Protein AF-0000000080838083 (afdb_homodimer)

Solvent-accessible surface area (backbone atoms only — not comparable to full-atom values): 20080 Å² total; per-residue (Å²): 125,84,76,76,69,71,54,49,54,66,57,51,51,54,56,44,40,52,45,29,30,74,63,24,71,84,54,68,40,59,68,53,48,13,59,75,66,72,45,66,48,65,46,52,37,72,52,54,67,39,70,68,51,47,52,52,51,46,50,49,51,52,49,53,55,50,47,54,34,40,66,42,83,76,79,78,46,66,71,56,19,31,52,46,16,52,34,49,39,13,59,77,39,32,51,45,38,44,56,47,72,62,48,74,29,67,100,45,60,67,40,50,56,53,50,49,52,52,50,57,59,54,59,68,42,66,57,58,72,50,30,55,67,69,60,44,49,52,51,52,50,54,38,45,28,33,46,49,15,46,17,49,35,37,46,29,36,69,45,75,82,70,46,71,66,54,50,48,53,57,42,46,69,45,49,43,44,51,51,51,50,47,43,71,71,43,37,108,123,85,74,76,70,71,55,50,55,67,56,51,50,54,55,45,40,52,44,29,30,74,62,22,72,85,54,70,41,60,66,52,48,14,60,75,66,71,45,66,49,65,47,52,38,72,50,54,67,40,71,68,50,46,50,52,51,45,50,50,53,52,49,53,55,50,47,53,35,39,67,42,83,75,80,78,46,65,71,56,18,32,50,44,16,53,33,49,41,14,59,77,38,32,50,46,39,44,55,48,73,62,48,75,29,64,100,46,62,66,43,50,56,53,50,48,52,51,50,57,59,54,62,68,44,65,57,59,71,48,29,56,68,70,61,43,49,52,49,50,50,54,37,46,28,33,46,50,14,47,15,50,35,37,45,29,36,69,46,73,82,71,47,71,65,55,51,49,54,58,42,47,71,45,49,43,44,52,52,51,50,47,43,72,70,42,37,110

Nearest PDB structures (foldseek):
  2g3b-assembly1_A  TM=6.368E-01  e=1.674E-03  Rhodococcus jostii RHA1
  1zk8-assembly1_B  TM=6.934E-01  e=5.740E-03  Bacillus cereus ATCC 14579
  2eh3-assembly1_A-2  TM=5.924E-01  e=3.806E-03  Aquifex aeolicus VF5
  7eqe-assembly2_D  TM=5.489E-01  e=1.716E-02  Streptomyces griseoluteus
  7eqe-assembly2_C  TM=5.505E-01  e=1.968E-02  Streptomyces griseoluteus

Secondary structure (DSSP, 8-state):
--------HHHHHHHHHHHHHHH-GGG--HHHHHHHHTS-HHHHHHHHS-HHHHHHHHHHHHHHHHHHHHH--SSS-HHHHHHHHHHHHHHHSHHHHHHHHSS--SS-HHHHHHHHHHHHHHTTSHHHHTS-HHHHHHHHHHHHHHHHHHHHHHHTTSSSS--HHHHHHHHIIIIIHHHHHHHHHH--/--------HHHHHHHHHHHHHHH-GGG--HHHHHHHHTS-HHHHHHHHS-HHHHHHHHHHHHHHHHHHHHH--SSS-HHHHHHHHHHHHHHHSHHHHHHHHSS--SS-HHHHHHHHHHHHHHTTSHHHHTS-HHHHHHHHHHHHHHHHHHHHHHHTTSSSS--HHHHHHHHIIIIIHHHHHHHHHH--

Radius of gyration: 24.11 Å; Cα contacts (8 Å, |Δi|>4): 431; chains: 2; bounding box: 81×68×45 Å

Structure (mmCIF, N/CA/C/O backbone):
data_AF-0000000080838083-model_v1
#
loop_
_entity.id
_entity.type
_entity.pdbx_description
1 polymer 'TetR/AcrR family transcriptional regulator'
#
loop_
_atom_site.group_PDB
_atom_site.id
_atom_site.type_symbol
_atom_site.label_atom_id
_atom_site.label_alt_id
_atom_site.label_comp_id
_atom_site.label_asym_id
_atom_site.label_entity_id
_atom_site.label_seq_id
_atom_site.pdbx_PDB_ins_code
_atom_site.Cartn_x
_atom_site.Cartn_y
_atom_site.Cartn_z
_atom_site.occupancy
_atom_site.B_iso_or_equiv
_atom_site.auth_seq_id
_atom_site.auth_comp_id
_atom_site.auth_asym_id
_atom_site.auth_atom_id
_atom_site.pdbx_PDB_model_num
ATOM 1 N N . MET A 1 1 ? -51.719 -16.344 -3.117 1 41.41 1 MET A N 1
ATOM 2 C CA . MET A 1 1 ? -50.5 -16.016 -2.359 1 41.41 1 MET A CA 1
ATOM 3 C C . MET A 1 1 ? -49.375 -15.594 -3.291 1 41.41 1 MET A C 1
ATOM 5 O O . MET A 1 1 ? -49.219 -16.141 -4.387 1 41.41 1 MET A O 1
ATOM 9 N N . PRO A 1 2 ? -48.844 -14.383 -3.332 1 46.59 2 PRO A N 1
ATOM 10 C CA . PRO A 1 2 ? -47.844 -13.984 -4.316 1 46.59 2 PRO A CA 1
ATOM 11 C C . PRO A 1 2 ? -46.719 -15.008 -4.457 1 46.59 2 PRO A C 1
ATOM 13 O O . PRO A 1 2 ? -46.375 -15.703 -3.492 1 46.59 2 PRO A O 1
ATOM 16 N N . LYS A 1 3 ? -46.562 -15.648 -5.438 1 49.62 3 LYS A N 1
ATOM 17 C CA . LYS A 1 3 ? -45.594 -16.688 -5.801 1 49.62 3 LYS A CA 1
ATOM 18 C C . LYS A 1 3 ? -44.188 -16.328 -5.301 1 49.62 3 LYS A C 1
ATOM 20 O O . LYS A 1 3 ? -43.688 -15.258 -5.594 1 49.62 3 LYS A O 1
ATOM 25 N N . LYS A 1 4 ? -43.75 -16.781 -4.07 1 53.75 4 LYS A N 1
ATOM 26 C CA . LYS A 1 4 ? -42.469 -16.578 -3.385 1 53.75 4 LYS A CA 1
ATOM 27 C C . LYS A 1 4 ? -41.312 -16.641 -4.363 1 53.75 4 LYS A C 1
ATOM 29 O O . LYS A 1 4 ? -41.125 -17.641 -5.059 1 53.75 4 LYS A O 1
ATOM 34 N N . VAL A 1 5 ? -41 -15.57 -5.023 1 59.72 5 VAL A N 1
ATOM 35 C CA . VAL A 1 5 ? -39.875 -15.516 -5.949 1 59.72 5 VAL A CA 1
ATOM 36 C C . VAL A 1 5 ? -38.656 -16.203 -5.328 1 59.72 5 VAL A C 1
ATOM 38 O O . VAL A 1 5 ? -38.219 -15.828 -4.242 1 59.72 5 VAL A O 1
ATOM 41 N N . LEU A 1 6 ? -38.5 -17.547 -5.578 1 70.19 6 LEU A N 1
ATOM 42 C CA . LEU A 1 6 ? -37.312 -18.281 -5.133 1 70.19 6 LEU A CA 1
ATOM 43 C C . LEU A 1 6 ? -36.094 -17.844 -5.914 1 70.19 6 LEU A C 1
ATOM 45 O O . LEU A 1 6 ? -36.031 -17.984 -7.141 1 70.19 6 LEU A O 1
ATOM 49 N N . PHE A 1 7 ? -35.344 -16.891 -5.336 1 84 7 PHE A N 1
ATOM 50 C CA . PHE A 1 7 ? -34.094 -16.516 -5.973 1 84 7 PHE A CA 1
ATOM 51 C C . PHE A 1 7 ? -33.156 -17.719 -6.086 1 84 7 PHE A C 1
ATOM 53 O O . PHE A 1 7 ? -33.031 -18.5 -5.141 1 84 7 PHE A O 1
ATOM 60 N N . SER A 1 8 ? -32.688 -17.906 -7.262 1 90.06 8 SER A N 1
ATOM 61 C CA . SER A 1 8 ? -31.688 -18.953 -7.387 1 90.06 8 SER A CA 1
ATOM 62 C C . SER A 1 8 ? -30.453 -18.641 -6.555 1 90.06 8 SER A C 1
ATOM 64 O O . SER A 1 8 ? -30.125 -17.469 -6.332 1 90.06 8 SER A O 1
ATOM 66 N N . LYS A 1 9 ? -29.891 -19.672 -6.051 1 92.75 9 LYS A N 1
ATOM 67 C CA . LYS A 1 9 ? -28.656 -19.531 -5.297 1 92.75 9 LYS A CA 1
ATOM 68 C C . LYS A 1 9 ? -27.609 -18.75 -6.09 1 92.75 9 LYS A C 1
ATOM 70 O O . LYS A 1 9 ? -26.922 -17.891 -5.535 1 92.75 9 LYS A O 1
ATOM 75 N N . GLU A 1 10 ? -27.562 -18.984 -7.359 1 94.56 10 GLU A N 1
ATOM 76 C CA . GLU A 1 10 ? -26.594 -18.344 -8.234 1 94.56 10 GLU A CA 1
ATOM 77 C C . GLU A 1 10 ? -26.828 -16.828 -8.305 1 94.56 10 GLU A C 1
ATOM 79 O O . GLU A 1 10 ? -25.875 -16.047 -8.266 1 94.56 10 GLU A O 1
ATOM 84 N N . LEU A 1 11 ? -28.016 -16.453 -8.383 1 94.12 11 LEU A N 1
ATOM 85 C CA . LEU A 1 11 ? -28.344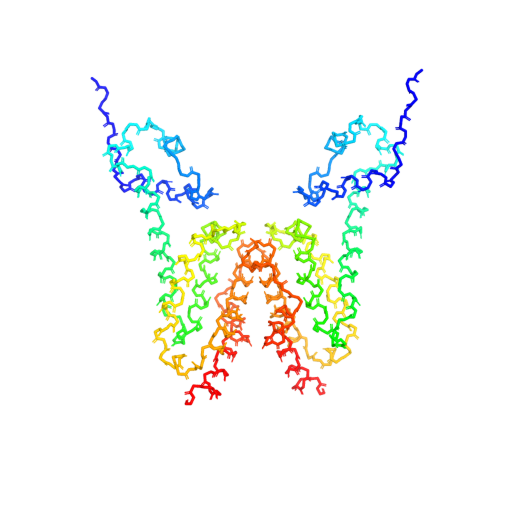 -15.047 -8.461 1 94.12 11 LEU A CA 1
ATOM 86 C C . LEU A 1 11 ? -27.984 -14.328 -7.16 1 94.12 11 LEU A C 1
ATOM 88 O O . LEU A 1 11 ? -27.438 -13.227 -7.188 1 94.12 11 LEU A O 1
ATOM 92 N N . ILE A 1 12 ? -28.297 -14.953 -6.066 1 95.12 12 ILE A N 1
ATOM 93 C CA . ILE A 1 12 ? -28 -14.375 -4.758 1 95.12 12 ILE A CA 1
ATOM 94 C C . ILE A 1 12 ? -26.5 -14.18 -4.617 1 95.12 12 ILE A C 1
ATOM 96 O O . ILE A 1 12 ? -26.031 -13.117 -4.207 1 95.12 12 ILE A O 1
ATOM 100 N N . ILE A 1 13 ? -25.75 -15.195 -5.004 1 96.62 13 ILE A N 1
ATOM 101 C CA . ILE A 1 13 ? -24.297 -15.156 -4.887 1 96.62 13 ILE A CA 1
ATOM 102 C C . ILE A 1 13 ? -23.734 -14.047 -5.777 1 96.62 13 ILE A C 1
ATOM 104 O O . ILE A 1 13 ? -22.859 -13.289 -5.359 1 96.62 13 ILE A O 1
ATOM 108 N N . GLU A 1 14 ? -24.266 -13.93 -6.949 1 96.69 14 GLU A N 1
ATOM 109 C CA . GLU A 1 14 ? -23.797 -12.914 -7.891 1 96.69 14 GLU A CA 1
ATOM 110 C C . GLU A 1 14 ? -24.031 -11.508 -7.352 1 96.69 14 GLU A C 1
ATOM 112 O O . GLU A 1 14 ? -23.125 -10.672 -7.363 1 96.69 14 GLU A O 1
ATOM 117 N N . LYS A 1 15 ? -25.141 -11.258 -6.875 1 96.19 15 LYS A N 1
ATOM 118 C CA . LYS A 1 15 ? -25.484 -9.93 -6.371 1 96.19 15 LYS A CA 1
ATOM 119 C C . LYS A 1 15 ? -24.75 -9.633 -5.07 1 96.19 15 LYS A C 1
ATOM 121 O O . LYS A 1 15 ? -24.25 -8.516 -4.871 1 96.19 15 LYS A O 1
ATOM 126 N N . ALA A 1 16 ? -24.703 -10.648 -4.234 1 97 16 ALA A N 1
ATOM 127 C CA . ALA A 1 16 ? -23.984 -10.469 -2.975 1 97 16 ALA A CA 1
ATOM 128 C C . ALA A 1 16 ? -22.5 -10.242 -3.219 1 97 16 ALA A C 1
ATOM 130 O O . ALA A 1 16 ? -21.828 -9.539 -2.455 1 97 16 ALA A O 1
ATOM 131 N N . PHE A 1 17 ? -21.984 -10.852 -4.25 1 97.94 17 PHE A N 1
ATOM 132 C CA . PHE A 1 17 ? -20.562 -10.695 -4.57 1 97.94 17 PHE A CA 1
ATOM 133 C C . PHE A 1 17 ? -20.266 -9.258 -4.969 1 97.94 17 PHE A C 1
ATOM 135 O O . PHE A 1 17 ? -19.203 -8.719 -4.617 1 97.94 17 PHE A O 1
ATOM 142 N N . GLU A 1 18 ? -21.203 -8.648 -5.641 1 97.19 18 GLU A N 1
ATOM 143 C CA . GLU A 1 18 ? -21.047 -7.234 -5.977 1 97.19 18 GLU A CA 1
ATOM 144 C C . GLU A 1 18 ? -21 -6.371 -4.723 1 97.19 18 GLU A C 1
ATOM 146 O O . GLU A 1 18 ? -20.188 -5.441 -4.633 1 97.19 18 GLU A O 1
ATOM 151 N N . LEU A 1 19 ? -21.828 -6.73 -3.846 1 96.75 19 LEU A N 1
ATOM 152 C CA . LEU A 1 19 ? -21.844 -6.027 -2.568 1 96.75 19 LEU A CA 1
ATOM 153 C C . LEU A 1 19 ? -20.516 -6.23 -1.823 1 96.75 19 LEU A C 1
ATOM 155 O O . LEU A 1 19 ? -19.969 -5.281 -1.271 1 96.75 19 LEU A O 1
ATOM 159 N N . PHE A 1 20 ? -20.078 -7.473 -1.838 1 96.56 20 PHE A N 1
ATOM 160 C CA . PHE A 1 20 ? -18.797 -7.812 -1.221 1 96.56 20 PHE A CA 1
ATOM 161 C C . PHE A 1 20 ? -17.672 -6.965 -1.806 1 96.56 20 PHE A C 1
ATOM 163 O O . PHE A 1 20 ? -16.906 -6.355 -1.065 1 96.56 20 PHE A O 1
ATOM 170 N N . LYS A 1 21 ? -17.656 -6.836 -3.076 1 96.75 21 LYS A N 1
ATOM 171 C CA . LYS A 1 21 ? -16.625 -6.078 -3.771 1 96.75 21 LYS A CA 1
ATOM 172 C C . LYS A 1 21 ? -16.688 -4.598 -3.404 1 96.75 21 LYS A C 1
ATOM 174 O O . LYS A 1 21 ? -15.648 -3.951 -3.24 1 96.75 21 LYS A O 1
ATOM 179 N N . GLU A 1 22 ? -17.812 -4.113 -3.182 1 94.62 22 GLU A N 1
ATOM 180 C CA . GLU A 1 22 ? -18 -2.676 -3.01 1 94.62 22 GLU A CA 1
ATOM 181 C C . GLU A 1 22 ? -17.891 -2.275 -1.542 1 94.62 22 GLU A C 1
ATOM 183 O O . GLU A 1 22 ? -17.312 -1.23 -1.222 1 94.62 22 GLU A O 1
ATOM 188 N N . GLU A 1 23 ? -18.391 -3.234 -0.668 1 94.19 23 GLU A N 1
ATOM 189 C CA . GLU A 1 23 ? -18.547 -2.781 0.71 1 94.19 23 GLU A CA 1
ATOM 190 C C . GLU A 1 23 ? -17.859 -3.73 1.687 1 94.19 23 GLU A C 1
ATOM 192 O O . GLU A 1 23 ? -17.797 -3.461 2.889 1 94.19 23 GLU A O 1
ATOM 197 N N . GLY A 1 24 ? -17.359 -4.797 1.201 1 93.81 24 GLY A N 1
ATOM 198 C CA . GLY A 1 24 ? -16.609 -5.715 2.059 1 93.81 24 GLY A CA 1
ATOM 199 C C . GLY A 1 24 ? -17.469 -6.852 2.586 1 93.81 24 GLY A C 1
ATOM 200 O O . GLY A 1 24 ? -18.703 -6.781 2.559 1 93.81 24 GLY A O 1
ATOM 201 N N . ILE A 1 25 ? -16.812 -7.824 3.098 1 94.06 25 ILE A N 1
ATOM 202 C CA . ILE A 1 25 ? -17.469 -9.047 3.535 1 94.06 25 ILE A CA 1
ATOM 203 C C . ILE A 1 25 ? -18.344 -8.758 4.758 1 94.06 25 ILE A C 1
ATOM 205 O O . ILE A 1 25 ? -19.359 -9.414 4.969 1 94.06 25 ILE A O 1
ATOM 209 N N . GLU A 1 26 ? -18.016 -7.785 5.523 1 92.25 26 GLU A N 1
ATOM 210 C CA . GLU A 1 26 ? -18.75 -7.441 6.734 1 92.25 26 GLU A CA 1
ATOM 211 C C . GLU A 1 26 ? -20.109 -6.828 6.395 1 92.25 26 GLU A C 1
ATOM 213 O O . GLU A 1 26 ? -21 -6.789 7.242 1 92.25 26 GLU A O 1
ATOM 218 N N . SER A 1 27 ? -20.234 -6.387 5.246 1 94.12 27 SER A N 1
ATOM 219 C CA . SER A 1 27 ? -21.484 -5.758 4.828 1 94.12 27 SER A CA 1
ATOM 220 C C . SER A 1 27 ? -22.531 -6.801 4.449 1 94.12 27 SER A C 1
ATOM 222 O O . SER A 1 27 ? -23.719 -6.477 4.297 1 94.12 27 SER A O 1
ATOM 224 N N . ILE A 1 28 ? -22.094 -8.008 4.332 1 96.31 28 ILE A N 1
ATOM 225 C CA . ILE A 1 28 ? -23 -9.07 3.918 1 96.31 28 ILE A CA 1
ATOM 226 C C . ILE A 1 28 ? -23.922 -9.445 5.078 1 96.31 28 ILE A C 1
ATOM 228 O O . ILE A 1 28 ? -23.484 -10.062 6.051 1 96.31 28 ILE A O 1
ATOM 232 N N . SER A 1 29 ? -25.109 -9 4.996 1 95.44 29 SER A N 1
ATOM 233 C CA . SER A 1 29 ? -26.188 -9.289 5.93 1 95.44 29 SER A CA 1
ATOM 234 C C . SER A 1 29 ? -27.5 -9.547 5.195 1 95.44 29 SER A C 1
ATOM 236 O O . SER A 1 29 ? -27.641 -9.211 4.016 1 95.44 29 SER A O 1
ATOM 238 N N . ALA A 1 30 ? -28.406 -10.195 5.934 1 92.56 30 ALA A N 1
ATOM 239 C CA . ALA A 1 30 ? -29.703 -10.477 5.332 1 92.56 30 ALA A CA 1
ATOM 240 C C . ALA A 1 30 ? -30.406 -9.188 4.898 1 92.56 30 ALA A C 1
ATOM 242 O O . ALA A 1 30 ? -31.016 -9.133 3.832 1 92.56 30 ALA A O 1
ATOM 243 N N . ARG A 1 31 ? -30.234 -8.234 5.664 1 94.06 31 ARG A N 1
ATOM 244 C CA . ARG A 1 31 ? -30.844 -6.941 5.371 1 94.06 31 ARG A CA 1
ATOM 245 C C . ARG A 1 31 ? -30.25 -6.332 4.105 1 94.06 31 ARG A C 1
ATOM 247 O O . ARG A 1 31 ? -30.984 -5.941 3.197 1 94.06 31 ARG A O 1
ATOM 254 N N . ASN A 1 32 ? -28.969 -6.281 3.945 1 96.31 32 ASN A N 1
ATOM 255 C CA . ASN A 1 32 ? -28.297 -5.656 2.811 1 96.31 32 ASN A CA 1
ATOM 256 C C . ASN A 1 32 ? -28.516 -6.449 1.525 1 96.31 32 ASN A C 1
ATOM 258 O O . ASN A 1 32 ? -28.734 -5.867 0.46 1 96.31 32 ASN A O 1
ATOM 262 N N . VAL A 1 33 ? -28.453 -7.734 1.625 1 94.75 33 VAL A N 1
ATOM 263 C CA . VAL A 1 33 ? -28.672 -8.594 0.468 1 94.75 33 VAL A CA 1
ATOM 264 C C . VAL A 1 33 ? -30.141 -8.5 0.017 1 94.75 33 VAL A C 1
ATOM 266 O O . VAL A 1 33 ? -30.422 -8.445 -1.182 1 94.75 33 VAL A O 1
ATOM 269 N N . GLY A 1 34 ? -31 -8.484 0.951 1 93.75 34 GLY A N 1
ATOM 270 C CA . GLY A 1 34 ? -32.406 -8.266 0.631 1 93.75 34 GLY A CA 1
ATOM 271 C C . GLY A 1 34 ? -32.656 -6.973 -0.12 1 93.75 34 GLY A C 1
ATOM 272 O O . GLY A 1 34 ? -33.406 -6.949 -1.104 1 93.75 34 GLY A O 1
ATOM 273 N N . LYS A 1 35 ? -31.969 -5.953 0.344 1 94.25 35 LYS A N 1
ATOM 274 C CA . LYS A 1 35 ? -32.094 -4.637 -0.276 1 94.25 35 LYS A CA 1
ATOM 275 C C . LYS A 1 35 ? -31.641 -4.664 -1.73 1 94.25 35 LYS A C 1
ATOM 277 O O . LYS A 1 35 ? -32.312 -4.133 -2.613 1 94.25 35 LYS A O 1
ATOM 282 N N . ILE A 1 36 ? -30.609 -5.34 -1.97 1 92.12 36 ILE A N 1
ATOM 283 C CA . ILE A 1 36 ? -30.031 -5.359 -3.314 1 92.12 36 ILE A CA 1
ATOM 284 C C . ILE A 1 36 ? -30.922 -6.195 -4.234 1 92.12 36 ILE A C 1
ATOM 286 O O . ILE A 1 36 ? -31.047 -5.895 -5.426 1 92.12 36 ILE A O 1
ATOM 290 N N . LEU A 1 37 ? -31.547 -7.195 -3.672 1 92.56 37 LEU A N 1
ATOM 291 C CA . LEU A 1 37 ? -32.406 -8.086 -4.453 1 92.56 37 LEU A CA 1
ATOM 292 C C . LEU A 1 37 ? -33.844 -7.605 -4.441 1 92.56 37 LEU A C 1
ATOM 294 O O . LEU A 1 37 ? -34.719 -8.188 -5.105 1 92.56 37 LEU A O 1
ATOM 298 N N . ASP A 1 38 ? -34.031 -6.555 -3.76 1 91.94 38 ASP A N 1
ATOM 299 C CA . ASP A 1 38 ? -35.406 -6.051 -3.574 1 91.94 38 ASP A CA 1
ATOM 300 C C . ASP A 1 38 ? -36.344 -7.156 -3.086 1 91.94 38 ASP A C 1
ATOM 302 O O . ASP A 1 38 ? -37.375 -7.398 -3.686 1 91.94 38 ASP A O 1
ATOM 306 N N . ALA A 1 39 ? -35.938 -7.793 -2.076 1 90.56 39 ALA A N 1
ATOM 307 C CA . ALA A 1 39 ? -36.688 -8.906 -1.5 1 90.56 39 ALA A CA 1
ATOM 308 C C . ALA A 1 39 ? -36.562 -8.93 0.02 1 90.56 39 ALA A C 1
ATOM 310 O O . ALA A 1 39 ? -35.625 -8.328 0.579 1 90.56 39 ALA A O 1
ATOM 311 N N . SER A 1 40 ? -37.562 -9.586 0.621 1 88.81 40 SER A N 1
ATOM 312 C CA . SER A 1 40 ? -37.438 -9.859 2.049 1 88.81 40 SER A CA 1
ATOM 313 C C . SER A 1 40 ? -36.344 -10.898 2.318 1 88.81 40 SER A C 1
ATOM 315 O O . SER A 1 40 ? -35.938 -11.609 1.406 1 88.81 40 SER A O 1
ATOM 317 N N . PRO A 1 41 ? -35.906 -11.023 3.619 1 87.69 41 PRO A N 1
ATOM 318 C CA . PRO A 1 41 ? -34.844 -11.984 3.969 1 87.69 41 PRO A CA 1
ATOM 319 C C . PRO A 1 41 ? -35.312 -13.43 3.814 1 87.69 41 PRO A C 1
ATOM 321 O O . PRO A 1 41 ? -34.5 -14.312 3.533 1 87.69 41 PRO A O 1
ATOM 324 N N . ALA A 1 42 ? -36.5 -13.688 3.926 1 87.19 42 ALA A N 1
ATOM 325 C CA . ALA A 1 42 ? -37.031 -15.055 4 1 87.19 42 ALA A CA 1
ATOM 326 C C . ALA A 1 42 ? -36.656 -15.852 2.756 1 87.19 42 ALA A C 1
ATOM 328 O O . ALA A 1 42 ? -36.094 -16.953 2.855 1 87.19 42 ALA A O 1
ATOM 329 N N . PRO A 1 43 ? -36.906 -15.398 1.59 1 88.62 43 PRO A N 1
ATOM 330 C CA . PRO A 1 43 ? -36.531 -16.156 0.389 1 88.62 43 PRO A CA 1
ATOM 331 C C . PRO A 1 43 ? -35.031 -16.375 0.264 1 88.62 43 PRO A C 1
ATOM 333 O O . PRO A 1 43 ? -34.594 -17.375 -0.324 1 88.62 43 PRO A O 1
ATOM 336 N N . ILE A 1 44 ? -34.188 -15.539 0.772 1 89.56 44 ILE A N 1
ATOM 337 C CA . ILE A 1 44 ? -32.75 -15.648 0.738 1 89.56 44 ILE A CA 1
ATOM 338 C C . ILE A 1 44 ? -32.312 -16.828 1.608 1 89.56 44 ILE A C 1
ATOM 340 O O . ILE A 1 44 ? -31.5 -17.656 1.176 1 89.56 44 ILE A O 1
ATOM 344 N N . TYR A 1 45 ? -32.938 -16.922 2.74 1 90.62 45 TYR A N 1
ATOM 345 C CA . TYR A 1 45 ? -32.594 -17.984 3.672 1 90.62 45 TYR A CA 1
ATOM 346 C C . TYR A 1 45 ? -33.031 -19.344 3.131 1 90.62 45 TYR A C 1
ATOM 348 O O . TYR A 1 45 ? -32.375 -20.359 3.371 1 90.62 45 TYR A O 1
ATOM 356 N N . LYS A 1 46 ? -34.031 -19.312 2.457 1 90.19 46 LYS A N 1
ATOM 357 C CA . LYS A 1 46 ? -34.531 -20.562 1.862 1 90.19 46 LYS A CA 1
ATOM 358 C C . LYS A 1 46 ? -33.531 -21.094 0.838 1 90.19 46 LYS A C 1
ATOM 360 O O . LYS A 1 46 ? -33.312 -22.312 0.765 1 90.19 46 LYS A O 1
ATOM 365 N N . SER A 1 47 ? -32.938 -20.25 0.14 1 90.88 47 SER A N 1
ATOM 366 C CA . SER A 1 47 ? -32.031 -20.641 -0.937 1 90.88 47 SER A CA 1
ATOM 367 C C . SER A 1 47 ? -30.609 -20.891 -0.414 1 90.88 47 SER A C 1
ATOM 369 O O . SER A 1 47 ? -29.953 -21.844 -0.829 1 90.88 47 SER A O 1
ATOM 371 N N . ILE A 1 48 ? -30.078 -20.062 0.553 1 91.75 48 ILE A N 1
ATOM 372 C CA . ILE A 1 48 ? -28.672 -20.078 0.917 1 91.75 48 ILE A CA 1
ATOM 373 C C . ILE A 1 48 ? -28.5 -20.734 2.283 1 91.75 48 ILE A C 1
ATOM 375 O O . ILE A 1 48 ? -27.391 -21.141 2.637 1 91.75 48 ILE A O 1
ATOM 379 N N . GLY A 1 49 ? -29.547 -20.844 3.115 1 90.62 49 GLY A N 1
ATOM 380 C CA . GLY A 1 49 ? -29.484 -21.469 4.426 1 90.62 49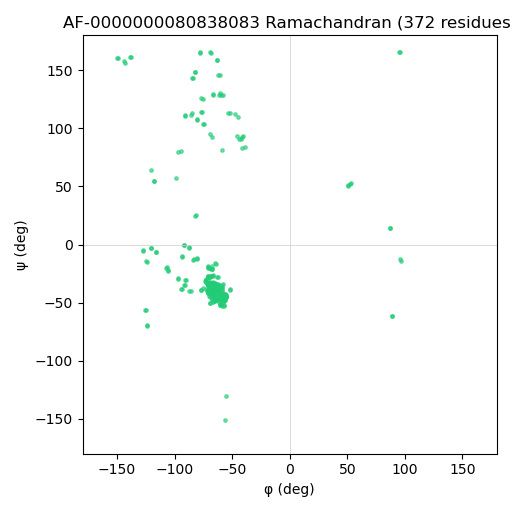 GLY A CA 1
ATOM 381 C C . GLY A 1 49 ? -29.109 -20.5 5.531 1 90.62 49 GLY A C 1
ATOM 382 O O . GLY A 1 49 ? -29.844 -20.344 6.508 1 90.62 49 GLY A O 1
ATOM 383 N N . SER A 1 50 ? -27.875 -19.906 5.418 1 93.75 50 SER A N 1
ATOM 384 C CA . SER A 1 50 ? -27.422 -18.953 6.426 1 93.75 50 SER A CA 1
ATOM 385 C C . SER A 1 50 ? -26.484 -17.922 5.824 1 93.75 50 SER A C 1
ATOM 387 O O . SER A 1 50 ? -25.875 -18.156 4.777 1 93.75 50 SER A O 1
ATOM 389 N N . MET A 1 51 ? -26.375 -16.844 6.547 1 94.38 51 MET A N 1
ATOM 390 C CA . MET A 1 51 ? -25.469 -15.797 6.09 1 94.38 51 MET A CA 1
ATOM 391 C C . MET A 1 51 ? -24.016 -16.234 6.234 1 94.38 51 MET A C 1
ATOM 393 O O . MET A 1 51 ? -23.141 -15.812 5.469 1 94.38 51 MET A O 1
ATOM 397 N N . LYS A 1 52 ? -23.828 -17.109 7.188 1 95.5 52 LYS A N 1
ATOM 398 C CA . LYS A 1 52 ? -22.5 -17.703 7.324 1 95.5 52 LYS A CA 1
ATOM 399 C C . LYS A 1 52 ? -22.125 -18.5 6.078 1 95.5 52 LYS A C 1
ATOM 401 O O . LYS A 1 52 ? -21 -18.375 5.57 1 95.5 52 LYS A O 1
ATOM 406 N N . ASN A 1 53 ? -23.062 -19.234 5.609 1 95.75 53 ASN A N 1
ATOM 407 C CA . ASN A 1 53 ? -22.844 -20 4.391 1 95.75 53 ASN A CA 1
ATOM 408 C C . ASN A 1 53 ? -22.625 -19.094 3.182 1 95.75 53 ASN A C 1
ATOM 410 O O . ASN A 1 53 ? -21.766 -19.359 2.342 1 95.75 53 ASN A O 1
ATOM 414 N N . LEU A 1 54 ? -23.406 -18.078 3.104 1 96.62 54 LEU A N 1
ATOM 415 C CA . LEU A 1 54 ? -23.266 -17.125 1.999 1 96.62 54 LEU A CA 1
ATOM 416 C C . LEU A 1 54 ? -21.891 -16.5 1.996 1 96.62 54 LEU A C 1
ATOM 418 O O . LEU A 1 54 ? -21.219 -16.453 0.957 1 96.62 54 LEU A O 1
ATOM 422 N N . LYS A 1 55 ? -21.406 -16.094 3.16 1 96.75 55 LYS A N 1
ATOM 423 C CA . LYS A 1 55 ? -20.078 -15.484 3.262 1 96.75 55 LYS A CA 1
ATOM 424 C C . LYS A 1 55 ? -19 -16.453 2.82 1 96.75 55 LYS A C 1
ATOM 426 O O . LYS A 1 55 ? -18.062 -16.078 2.113 1 96.75 55 LYS A O 1
ATOM 431 N N . LYS A 1 56 ? -19.188 -17.672 3.211 1 96.5 56 LYS A N 1
ATOM 432 C CA . LYS A 1 56 ? -18.234 -18.703 2.814 1 96.5 56 LYS A CA 1
ATOM 433 C C . LYS A 1 56 ? -18.188 -18.859 1.297 1 96.5 56 LYS A C 1
ATOM 435 O O . LYS A 1 56 ? -17.109 -18.969 0.709 1 96.5 56 LYS A O 1
ATOM 440 N N . GLU A 1 57 ? -19.312 -18.859 0.731 1 96.94 57 GLU A N 1
ATOM 441 C CA . GLU A 1 57 ? -19.406 -19 -0.719 1 96.94 57 GLU A CA 1
ATOM 442 C C . GLU A 1 57 ? -18.797 -17.781 -1.43 1 96.94 57 GLU A C 1
ATOM 444 O O . GLU A 1 57 ? -18.156 -17.938 -2.469 1 96.94 57 GLU A O 1
ATOM 449 N N . LEU A 1 58 ? -19.016 -16.641 -0.908 1 97.94 58 LEU A N 1
ATOM 450 C CA . LEU A 1 58 ? -18.484 -15.414 -1.503 1 97.94 58 LEU A CA 1
ATOM 451 C C . LEU A 1 58 ? -16.969 -15.383 -1.419 1 97.94 58 LEU A C 1
ATOM 453 O O . LEU A 1 58 ? -16.281 -15.016 -2.383 1 97.94 58 LEU A O 1
ATOM 457 N N . ILE A 1 59 ? -16.469 -15.828 -0.295 1 97 59 ILE A N 1
ATOM 458 C CA . ILE A 1 59 ? -15.023 -15.875 -0.106 1 97 59 ILE A CA 1
ATOM 459 C C . ILE A 1 59 ? -14.414 -16.891 -1.06 1 97 59 ILE A C 1
ATOM 461 O O . ILE A 1 59 ? -13.375 -16.641 -1.678 1 97 59 ILE A O 1
ATOM 465 N N . LYS A 1 60 ? -15.047 -18 -1.166 1 97.5 60 LYS A N 1
ATOM 466 C CA . LYS A 1 60 ? -14.586 -19.016 -2.105 1 97.5 60 LYS A CA 1
ATOM 467 C C . LYS A 1 60 ? -14.57 -18.469 -3.533 1 97.5 60 LYS A C 1
ATOM 469 O O . LYS A 1 60 ? -13.609 -18.703 -4.273 1 97.5 60 LYS A O 1
ATOM 474 N N . LYS A 1 61 ? -15.609 -17.812 -3.902 1 98.06 61 LYS A N 1
ATOM 475 C CA . LYS A 1 61 ? -15.688 -17.234 -5.234 1 98.06 61 LYS A CA 1
ATOM 476 C C . LYS A 1 61 ? -14.562 -16.234 -5.461 1 98.06 61 LYS A C 1
ATOM 478 O O . LYS A 1 61 ? -13.945 -16.203 -6.531 1 98.06 61 LYS A O 1
ATOM 483 N N . ALA A 1 62 ? -14.281 -15.391 -4.473 1 98.06 62 ALA A N 1
ATOM 484 C CA . ALA A 1 62 ? -13.203 -14.414 -4.551 1 98.06 62 ALA A CA 1
ATOM 485 C C . ALA A 1 62 ? -11.852 -15.102 -4.68 1 98.06 62 ALA A C 1
ATOM 487 O O . ALA A 1 62 ? -11.008 -14.688 -5.484 1 98.06 62 ALA A O 1
ATOM 488 N N . LYS A 1 63 ? -11.68 -16.172 -3.914 1 98.06 63 LYS A N 1
ATOM 489 C CA . LYS A 1 63 ? -10.43 -16.922 -3.949 1 98.06 63 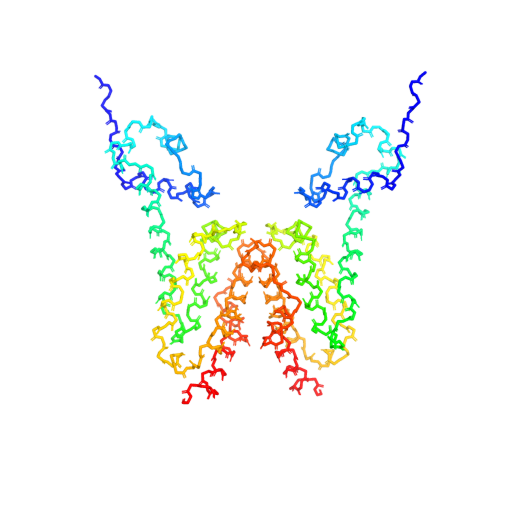LYS A CA 1
ATOM 490 C C . LYS A 1 63 ? -10.234 -17.594 -5.301 1 98.06 63 LYS A C 1
ATOM 492 O O . LYS A 1 63 ? -9.125 -17.594 -5.848 1 98.06 63 LYS A O 1
ATOM 497 N N . ASP A 1 64 ? -11.297 -18.141 -5.781 1 98.06 64 ASP A N 1
ATOM 498 C CA . ASP A 1 64 ? -11.227 -18.797 -7.09 1 98.06 64 ASP A CA 1
ATOM 499 C C . ASP A 1 64 ? -10.859 -17.781 -8.18 1 98.06 64 ASP A C 1
ATOM 501 O O . ASP A 1 64 ? -10.039 -18.094 -9.055 1 98.06 64 ASP A O 1
ATOM 505 N N . LEU A 1 65 ? -11.43 -16.656 -8.125 1 98.25 65 LEU A N 1
ATOM 506 C CA . LEU A 1 65 ? -11.109 -15.594 -9.07 1 98.25 65 LEU A CA 1
ATOM 507 C C . LEU A 1 65 ? -9.641 -15.188 -8.961 1 98.25 65 LEU A C 1
ATOM 509 O O . LEU A 1 65 ? -8.953 -15.055 -9.977 1 98.25 65 LEU A O 1
ATOM 513 N N . PHE A 1 66 ? -9.156 -15.047 -7.746 1 98.5 66 PHE A N 1
ATOM 514 C CA . PHE A 1 66 ? -7.77 -14.664 -7.5 1 98.5 66 PHE A CA 1
ATOM 515 C C . PHE A 1 66 ? -6.809 -15.727 -8.023 1 98.5 66 PHE A C 1
ATOM 517 O O . PHE A 1 66 ? -5.805 -15.398 -8.656 1 98.5 66 PHE A O 1
ATOM 524 N N . ILE A 1 67 ? -7.137 -16.969 -7.809 1 97.88 67 ILE A N 1
ATOM 525 C CA . ILE A 1 67 ? -6.293 -18.078 -8.242 1 97.88 67 ILE A CA 1
ATOM 526 C C . ILE A 1 67 ? -6.164 -18.062 -9.758 1 97.88 67 ILE A C 1
ATOM 528 O O . ILE A 1 67 ? -5.098 -18.375 -10.305 1 97.88 67 ILE A O 1
ATOM 532 N N . GLU A 1 68 ? -7.203 -17.688 -10.453 1 98.12 68 GLU A N 1
ATOM 533 C CA . GLU A 1 68 ? -7.137 -17.594 -11.914 1 98.12 68 GLU A CA 1
ATOM 534 C C . GLU A 1 68 ? -6.047 -16.625 -12.352 1 98.12 68 GLU A C 1
ATOM 536 O O . GLU A 1 68 ? -5.34 -16.891 -13.328 1 98.12 68 GLU A O 1
ATOM 541 N N . TYR A 1 69 ? -5.949 -15.555 -11.641 1 98.25 69 TYR A N 1
ATOM 542 C CA . TYR A 1 69 ? -4.922 -14.57 -11.961 1 98.25 69 TYR A CA 1
ATOM 543 C C . TYR A 1 69 ? -3.533 -15.094 -11.625 1 98.25 69 TYR A C 1
ATOM 545 O O . TYR A 1 69 ? -2.586 -14.898 -12.383 1 98.25 69 TYR A O 1
ATOM 553 N N . LEU A 1 70 ? -3.428 -15.781 -10.5 1 97.5 70 LEU A N 1
ATOM 554 C CA . LEU A 1 70 ? -2.133 -16.266 -10.039 1 97.5 70 LEU A CA 1
ATOM 555 C C . LEU A 1 70 ? -1.604 -17.375 -10.961 1 97.5 70 LEU A C 1
ATOM 557 O O . LEU A 1 70 ? -0.393 -17.484 -11.164 1 97.5 70 LEU A O 1
ATOM 561 N N . SER A 1 71 ? -2.5 -18.156 -11.5 1 95.94 71 SER A N 1
ATOM 562 C CA . SER A 1 71 ? -2.109 -19.375 -12.195 1 95.94 71 SER A CA 1
ATOM 563 C C . SER A 1 71 ? -1.944 -19.141 -13.688 1 95.94 71 SER A C 1
ATOM 565 O O . SER A 1 71 ? -1.437 -20 -14.406 1 95.94 71 SER A O 1
ATOM 567 N N . LYS A 1 72 ? -2.365 -18.016 -14.164 1 96.75 72 LYS A N 1
ATOM 568 C CA . LYS A 1 72 ? -2.289 -17.734 -15.602 1 96.75 72 LYS A CA 1
ATOM 569 C C . LYS A 1 72 ? -0.839 -17.625 -16.062 1 96.75 72 LYS A C 1
ATOM 571 O O . LYS A 1 72 ? -0.031 -16.938 -15.438 1 96.75 72 LYS A O 1
ATOM 576 N N . ARG A 1 73 ? -0.509 -18.344 -17.094 1 95.94 73 ARG A N 1
ATOM 577 C CA . ARG A 1 73 ? 0.816 -18.219 -17.703 1 95.94 73 ARG A CA 1
ATOM 578 C C . ARG A 1 73 ? 0.934 -16.953 -18.531 1 95.94 73 ARG A C 1
ATOM 580 O O . ARG A 1 73 ? 0.104 -16.703 -19.406 1 95.94 73 ARG A O 1
ATOM 587 N N . ARG A 1 74 ? 1.92 -16.141 -18.25 1 95.62 74 ARG A N 1
ATOM 588 C CA . ARG A 1 74 ? 2.107 -14.875 -18.953 1 95.62 74 ARG A CA 1
ATOM 589 C C . ARG A 1 74 ? 3.504 -14.789 -19.562 1 95.62 74 ARG A C 1
ATOM 591 O O . ARG A 1 74 ? 3.65 -14.664 -20.781 1 95.62 74 ARG A O 1
ATOM 598 N N . THR A 1 75 ? 4.531 -14.938 -18.781 1 93.38 75 THR A N 1
ATOM 599 C CA . THR A 1 75 ? 5.918 -14.852 -19.234 1 93.38 75 THR A CA 1
ATOM 600 C C . THR A 1 75 ? 6.555 -16.234 -19.297 1 93.38 75 THR A C 1
ATOM 602 O O . THR A 1 75 ? 7.582 -16.422 -19.953 1 93.38 75 THR A O 1
ATOM 605 N N . GLY A 1 76 ? 6.039 -17.172 -18.594 1 91.12 76 GLY A N 1
ATOM 606 C CA . GLY A 1 76 ? 6.617 -18.5 -18.469 1 91.12 76 GLY A CA 1
ATOM 607 C C . GLY A 1 76 ? 7.484 -18.656 -17.234 1 91.12 76 GLY A C 1
ATOM 608 O O . GLY A 1 76 ? 7.859 -19.781 -16.859 1 91.12 76 GLY A O 1
ATOM 609 N N . ILE A 1 77 ? 7.832 -17.625 -16.578 1 89.19 77 ILE A N 1
ATOM 610 C CA . ILE A 1 77 ? 8.531 -17.641 -15.297 1 89.19 77 ILE A CA 1
ATOM 611 C C . ILE A 1 77 ? 7.512 -17.625 -14.164 1 89.19 77 ILE A C 1
ATOM 613 O O . ILE A 1 77 ? 6.879 -16.594 -13.906 1 89.19 77 ILE A O 1
ATOM 617 N N . LYS A 1 78 ? 7.379 -18.625 -13.469 1 89.19 78 LYS A N 1
ATOM 618 C CA . LYS A 1 78 ? 6.277 -18.875 -12.539 1 89.19 78 LYS A CA 1
ATOM 619 C C . LYS A 1 78 ? 6.18 -17.75 -11.5 1 89.19 78 LYS A C 1
ATOM 621 O O . LYS A 1 78 ? 5.102 -17.188 -11.289 1 89.19 78 LYS A O 1
ATOM 626 N N . PHE A 1 79 ? 7.289 -17.469 -10.836 1 89.56 79 PHE A N 1
ATOM 627 C CA . PHE A 1 79 ? 7.277 -16.469 -9.781 1 89.56 79 PHE A CA 1
ATOM 628 C C . PHE A 1 79 ? 6.863 -15.109 -10.336 1 89.56 79 PHE A C 1
ATOM 630 O O . PHE A 1 79 ? 6.055 -14.406 -9.727 1 89.56 79 PHE A O 1
ATOM 637 N N . LEU A 1 80 ? 7.426 -14.781 -11.461 1 92.94 80 LEU A N 1
ATOM 638 C CA . LEU A 1 80 ? 7.07 -13.523 -12.109 1 92.94 80 LEU A CA 1
ATOM 639 C C . LEU A 1 80 ? 5.59 -13.508 -12.484 1 92.94 80 LEU A C 1
ATOM 641 O O . LEU A 1 80 ? 4.91 -12.492 -12.289 1 92.94 80 LEU A O 1
ATOM 645 N N . ASP A 1 81 ? 5.082 -14.617 -12.938 1 95.31 81 ASP A N 1
ATOM 646 C CA . ASP A 1 81 ? 3.678 -14.727 -13.328 1 95.31 81 ASP A CA 1
ATOM 647 C C . ASP A 1 81 ? 2.758 -14.555 -12.117 1 95.31 81 ASP A C 1
ATOM 649 O O . ASP A 1 81 ? 1.674 -13.977 -12.242 1 95.31 81 ASP A O 1
ATOM 653 N N . ILE A 1 82 ? 3.195 -15.039 -11.008 1 95.56 82 ILE A N 1
ATOM 654 C CA . ILE A 1 82 ? 2.42 -14.867 -9.781 1 95.56 82 ILE A CA 1
ATOM 655 C C . ILE A 1 82 ? 2.346 -13.383 -9.422 1 95.56 82 ILE A C 1
ATOM 657 O O . ILE A 1 82 ? 1.263 -12.859 -9.156 1 95.56 82 ILE A O 1
ATOM 661 N N . GLY A 1 83 ? 3.494 -12.695 -9.438 1 96.94 83 GLY A N 1
ATOM 662 C CA . GLY A 1 83 ? 3.516 -11.266 -9.164 1 96.94 83 GLY A CA 1
ATOM 663 C C . GLY A 1 83 ? 2.656 -10.461 -10.125 1 96.94 83 GLY A C 1
ATOM 664 O O . GLY A 1 83 ? 1.921 -9.562 -9.703 1 96.94 83 GLY A O 1
ATOM 665 N N . MET A 1 84 ? 2.746 -10.812 -11.375 1 97.38 84 MET A N 1
ATOM 666 C CA . MET A 1 84 ? 1.923 -10.141 -12.375 1 97.38 84 MET A CA 1
ATOM 667 C C . MET A 1 84 ? 0.44 -10.383 -12.117 1 97.38 84 MET A C 1
ATOM 669 O O . MET A 1 84 ? -0.376 -9.469 -12.242 1 97.38 84 MET A O 1
ATOM 673 N N . GLY A 1 85 ? 0.151 -11.633 -11.812 1 98.31 85 GLY A N 1
ATOM 674 C CA . GLY A 1 85 ? -1.232 -11.961 -11.508 1 98.31 85 GLY A CA 1
ATOM 675 C C . GLY A 1 85 ? -1.813 -11.117 -10.383 1 98.31 85 GLY A C 1
ATOM 676 O O . GLY A 1 85 ? -2.949 -10.648 -10.477 1 98.31 85 GLY A O 1
ATOM 677 N N . ILE A 1 86 ? -1.033 -10.922 -9.312 1 98.06 86 ILE A N 1
ATOM 678 C CA . ILE A 1 86 ? -1.465 -10.109 -8.18 1 98.06 86 ILE A CA 1
ATOM 679 C C . ILE A 1 86 ? -1.719 -8.672 -8.641 1 98.06 86 ILE A C 1
ATOM 681 O O . ILE A 1 86 ? -2.764 -8.094 -8.344 1 98.06 86 ILE A O 1
ATOM 685 N N . SER A 1 87 ? -0.796 -8.109 -9.398 1 98.12 87 SER A N 1
ATOM 686 C CA . SER A 1 87 ? -0.886 -6.723 -9.844 1 98.12 87 SER A CA 1
ATOM 687 C C . SER A 1 87 ? -2.027 -6.531 -10.836 1 98.12 87 SER A C 1
ATOM 689 O O . SER A 1 87 ? -2.746 -5.531 -10.781 1 98.12 87 SER A O 1
ATOM 691 N N . ILE A 1 88 ? -2.211 -7.449 -11.711 1 98.5 88 ILE A N 1
ATOM 692 C CA . ILE A 1 88 ? -3.281 -7.355 -12.695 1 98.5 88 ILE A CA 1
ATOM 693 C C . ILE A 1 88 ? -4.633 -7.539 -12.016 1 98.5 88 ILE A C 1
ATOM 695 O O . ILE A 1 88 ? -5.617 -6.898 -12.391 1 98.5 88 ILE A O 1
ATOM 699 N N . PHE A 1 89 ? -4.676 -8.445 -11.023 1 98.44 89 PHE A N 1
ATOM 700 C CA . PHE A 1 89 ? -5.871 -8.547 -10.188 1 98.44 89 PHE A CA 1
ATOM 701 C C . PHE A 1 89 ? -6.219 -7.199 -9.57 1 98.44 89 PHE A C 1
ATOM 703 O O . PHE A 1 89 ? -7.379 -6.785 -9.586 1 98.44 89 PHE A O 1
ATOM 710 N N . ALA A 1 90 ? -5.223 -6.508 -9.039 1 97.56 90 ALA A N 1
ATOM 711 C CA . ALA A 1 90 ? -5.43 -5.188 -8.445 1 97.56 90 ALA A CA 1
ATOM 712 C C . ALA A 1 90 ? -5.957 -4.199 -9.484 1 97.56 90 ALA A C 1
ATOM 714 O O . ALA A 1 90 ? -6.773 -3.33 -9.164 1 97.56 90 ALA A O 1
ATOM 715 N N . ARG A 1 91 ? -5.465 -4.301 -10.688 1 97.62 91 ARG A N 1
ATOM 716 C CA . ARG A 1 91 ? -5.859 -3.414 -11.781 1 97.62 91 ARG A CA 1
ATOM 717 C C . ARG A 1 91 ? -7.297 -3.691 -12.211 1 97.62 91 ARG A C 1
ATOM 719 O O . ARG A 1 91 ? -8.086 -2.762 -12.398 1 97.62 91 ARG A O 1
ATOM 726 N N . GLU A 1 92 ? -7.703 -4.949 -12.367 1 97.81 92 GLU A N 1
ATOM 727 C CA . GLU A 1 92 ? -8.953 -5.332 -13.016 1 97.81 92 GLU A CA 1
ATOM 728 C C . GLU A 1 92 ? -10.055 -5.582 -11.984 1 97.81 92 GLU A C 1
ATOM 730 O O . GLU A 1 92 ? -11.242 -5.461 -12.297 1 97.81 92 GLU A O 1
ATOM 735 N N . GLU A 1 93 ? -9.656 -6.016 -10.797 1 97.5 93 GLU A N 1
ATOM 736 C CA . GLU A 1 93 ? -10.57 -6.246 -9.68 1 97.5 93 GLU A CA 1
ATOM 737 C C . GLU A 1 93 ? -10.242 -5.332 -8.5 1 97.5 93 GLU A C 1
ATOM 739 O O . GLU A 1 93 ? -10.094 -5.797 -7.371 1 97.5 93 GLU A O 1
ATOM 744 N N . LYS A 1 94 ? -10.211 -4.062 -8.836 1 95.56 94 LYS A N 1
ATOM 745 C CA . LYS A 1 94 ? -9.734 -3.045 -7.902 1 95.56 94 LYS A CA 1
ATOM 746 C C . LYS A 1 94 ? -10.523 -3.084 -6.598 1 95.56 94 LYS A C 1
ATOM 748 O O . LYS A 1 94 ? -9.938 -3.086 -5.512 1 95.56 94 LYS A O 1
ATOM 753 N N . GLN A 1 95 ? -11.844 -3.129 -6.652 1 95.88 95 GLN A N 1
ATOM 754 C CA . GLN A 1 95 ? -12.688 -3.074 -5.457 1 95.88 95 GLN A CA 1
ATOM 755 C C . GLN A 1 95 ? -12.445 -4.285 -4.559 1 95.88 95 GLN A C 1
ATOM 757 O O . GLN A 1 95 ? -12.281 -4.141 -3.348 1 95.88 95 GLN A O 1
ATOM 762 N N . LEU A 1 96 ? -12.398 -5.422 -5.199 1 96.88 96 LEU A N 1
ATOM 763 C CA . LEU A 1 96 ? -12.164 -6.641 -4.438 1 96.88 96 LEU A CA 1
ATOM 764 C C . LEU A 1 96 ? -10.766 -6.641 -3.83 1 96.88 96 LEU A C 1
ATOM 766 O O . LEU A 1 96 ? -10.586 -7.027 -2.672 1 96.88 96 LEU A O 1
ATOM 770 N N . PHE A 1 97 ? -9.75 -6.207 -4.57 1 96.69 97 PHE A N 1
ATOM 771 C CA . PHE A 1 97 ? -8.383 -6.121 -4.082 1 96.69 97 PHE A CA 1
ATOM 772 C C . PHE A 1 97 ? -8.305 -5.25 -2.834 1 96.69 97 PHE A C 1
ATOM 774 O O . PHE A 1 97 ? -7.719 -5.652 -1.825 1 96.69 97 PHE A O 1
ATOM 781 N N . LEU A 1 98 ? -8.914 -4.145 -2.947 1 93.81 98 LEU A N 1
ATOM 782 C CA . LEU A 1 98 ? -8.836 -3.193 -1.843 1 93.81 98 LEU A CA 1
ATOM 783 C C . LEU A 1 98 ? -9.555 -3.734 -0.611 1 93.81 98 LEU A C 1
ATOM 785 O O . LEU A 1 98 ? -9.133 -3.49 0.519 1 93.81 98 LEU A O 1
ATOM 789 N N . GLN A 1 99 ? -10.602 -4.492 -0.755 1 93.06 99 GLN A N 1
ATOM 790 C CA . GLN A 1 99 ? -11.336 -5.059 0.371 1 93.06 99 GLN A CA 1
ATOM 791 C C . GLN A 1 99 ? -10.516 -6.145 1.067 1 93.06 99 GLN A C 1
ATOM 793 O O . GLN A 1 99 ? -10.641 -6.336 2.279 1 93.06 99 GLN A O 1
ATOM 798 N N . VAL A 1 100 ? -9.68 -6.762 0.312 1 94.06 100 VAL A N 1
ATOM 799 C CA . VAL A 1 100 ? -8.953 -7.914 0.843 1 94.06 100 VAL A CA 1
ATOM 800 C C . VAL A 1 100 ? -7.602 -7.465 1.393 1 94.06 100 VAL A C 1
ATOM 802 O O . VAL A 1 100 ? -7.188 -7.898 2.471 1 94.06 100 VAL A O 1
ATOM 805 N N . PHE A 1 101 ? -6.945 -6.516 0.708 1 93.69 101 PHE A N 1
ATOM 806 C CA . PHE A 1 101 ? -5.52 -6.336 0.959 1 93.69 101 PHE A CA 1
ATOM 807 C C . PHE A 1 101 ? -5.246 -4.957 1.554 1 93.69 101 PHE A C 1
ATOM 809 O O . PHE A 1 101 ? -4.117 -4.656 1.938 1 93.69 101 PHE A O 1
ATOM 816 N N . SER A 1 102 ? -6.18 -4.074 1.664 1 87.75 102 SER A N 1
ATOM 817 C CA . SER A 1 102 ? -5.879 -2.701 2.061 1 87.75 102 SER A CA 1
ATOM 818 C C . SER A 1 102 ? -6.625 -2.32 3.336 1 87.75 102 SER A C 1
ATOM 820 O O . SER A 1 102 ? -6.5 -1.194 3.822 1 87.75 102 SER A O 1
ATOM 822 N N . LYS A 1 103 ? -7.422 -3.121 3.879 1 81.75 103 LYS A N 1
ATOM 823 C CA . LYS A 1 103 ? -8.211 -2.797 5.066 1 81.75 103 LYS A CA 1
ATOM 824 C C . LYS A 1 103 ? -7.387 -2.99 6.34 1 81.75 103 LYS A C 1
ATOM 826 O O . LYS A 1 103 ? -6.379 -3.703 6.332 1 81.75 103 LYS A O 1
ATOM 831 N N . ASP A 1 104 ? -7.77 -2.129 7.285 1 74.62 104 ASP A N 1
ATOM 832 C CA . ASP A 1 104 ? -7.172 -2.262 8.609 1 74.62 104 ASP A CA 1
ATOM 833 C C . ASP A 1 104 ? -7.332 -3.682 9.148 1 74.62 104 ASP A C 1
ATOM 835 O O . ASP A 1 104 ? -8.43 -4.242 9.117 1 74.62 104 ASP A O 1
ATOM 839 N N . ASN A 1 105 ? -6.148 -4.301 9.258 1 63.41 105 ASN A N 1
ATOM 840 C CA . ASN A 1 105 ? -6.207 -5.711 9.625 1 63.41 105 ASN A CA 1
ATOM 841 C C . ASN A 1 105 ? -5.992 -5.902 11.125 1 63.41 105 ASN A C 1
ATOM 843 O O . ASN A 1 105 ? -4.949 -5.523 11.664 1 63.41 105 ASN A O 1
ATOM 847 N N . ILE A 1 106 ? -6.918 -5.719 12.07 1 57.31 106 ILE A N 1
ATOM 848 C CA . ILE A 1 106 ? -6.656 -6.332 13.367 1 57.31 106 ILE A CA 1
ATOM 849 C C . ILE A 1 106 ? -6.402 -7.828 13.188 1 57.31 106 ILE A C 1
ATOM 851 O O . ILE A 1 106 ? -6.465 -8.344 12.07 1 57.31 106 ILE A O 1
ATOM 855 N N . GLU A 1 107 ? -6.957 -8.727 13.844 1 55.03 107 GLU A N 1
ATOM 856 C CA . GLU A 1 107 ? -6.902 -10.164 13.57 1 55.03 107 GLU A CA 1
ATOM 857 C C . GLU A 1 107 ? -7.43 -10.484 12.18 1 55.03 107 GLU A C 1
ATOM 859 O O . GLU A 1 107 ? -8.625 -10.359 11.914 1 55.03 107 GLU A O 1
ATOM 864 N N . GLY A 1 108 ? -7.008 -10.461 11.031 1 60.53 108 GLY A N 1
ATOM 865 C CA . GLY A 1 108 ? -6.953 -10.281 9.586 1 60.53 108 GLY A CA 1
ATOM 866 C C . GLY A 1 108 ? -7.137 -11.578 8.82 1 60.53 108 GLY A C 1
ATOM 867 O O . GLY A 1 108 ? -6.266 -11.977 8.039 1 60.53 108 GLY A O 1
ATOM 868 N N . SER A 1 109 ? -7.98 -12.188 8.93 1 79 109 SER A N 1
ATOM 869 C CA . SER A 1 109 ? -8.297 -13.555 8.508 1 79 109 SER A CA 1
ATOM 870 C C . SER A 1 109 ? -8.469 -13.641 6.996 1 79 109 SER A C 1
ATOM 872 O O . SER A 1 109 ? -7.852 -14.484 6.344 1 79 109 SER A O 1
ATOM 874 N N . LEU A 1 110 ? -9.133 -12.508 6.391 1 88 110 LEU A N 1
ATOM 875 C CA . LEU A 1 110 ? -9.352 -12.664 4.957 1 88 110 LEU A CA 1
ATOM 876 C C . LEU A 1 110 ? -8.039 -12.531 4.188 1 88 110 LEU A C 1
ATOM 878 O O . LEU A 1 110 ? -7.762 -13.32 3.283 1 88 110 LEU A O 1
ATOM 882 N N . ILE A 1 111 ? -7.16 -11.617 4.617 1 91.88 111 ILE A N 1
ATOM 883 C CA . ILE A 1 111 ? -5.887 -11.438 3.932 1 91.88 111 ILE A CA 1
ATOM 884 C C . ILE A 1 111 ? -5.023 -12.688 4.113 1 91.88 111 ILE A C 1
ATOM 886 O O . ILE A 1 111 ? -4.324 -13.102 3.186 1 91.88 111 ILE A O 1
ATOM 890 N N . ASP A 1 112 ? -5.145 -13.328 5.246 1 91.5 112 ASP A N 1
ATOM 891 C CA . ASP A 1 112 ? -4.387 -14.547 5.5 1 91.5 112 ASP A CA 1
ATOM 892 C C . ASP A 1 112 ? -4.785 -15.656 4.523 1 91.5 112 ASP A C 1
ATOM 894 O O . ASP A 1 112 ? -3.93 -16.406 4.043 1 91.5 112 ASP A O 1
ATOM 898 N N . GLU A 1 113 ? -6.039 -15.695 4.27 1 92.5 113 GLU A N 1
ATOM 899 C CA . GLU A 1 113 ? -6.539 -16.703 3.334 1 92.5 113 GLU A CA 1
ATOM 900 C C . GLU A 1 113 ? -5.957 -16.484 1.938 1 92.5 113 GLU A C 1
ATOM 902 O O . GLU A 1 113 ? -5.562 -17.453 1.273 1 92.5 113 GLU A O 1
ATOM 907 N N . PHE A 1 114 ? -5.867 -15.32 1.562 1 94.38 114 PHE A N 1
ATOM 908 C CA . PHE A 1 114 ? -5.363 -15.023 0.227 1 94.38 114 PHE A CA 1
ATOM 909 C C . PHE A 1 114 ? -3.848 -15.164 0.177 1 94.38 114 PHE A C 1
ATOM 911 O O . PHE A 1 114 ? -3.295 -15.656 -0.809 1 94.38 114 PHE A O 1
ATOM 918 N N . LEU A 1 115 ? -3.199 -14.75 1.178 1 93.06 115 LEU A N 1
ATOM 919 C CA . LEU A 1 115 ? -1.752 -14.922 1.245 1 93.06 115 LEU A CA 1
ATOM 920 C C . LEU A 1 115 ? -1.381 -16.406 1.202 1 93.06 115 LEU A C 1
ATOM 922 O O . LEU A 1 115 ? -0.36 -16.766 0.617 1 93.06 115 LEU A O 1
ATOM 926 N N . ASN A 1 116 ? -2.225 -17.203 1.836 1 94.06 116 ASN A N 1
ATOM 927 C CA . ASN A 1 116 ? -1.996 -18.656 1.792 1 94.06 116 ASN A CA 1
ATOM 928 C C . ASN A 1 116 ? -2.064 -19.188 0.365 1 94.06 116 ASN A C 1
ATOM 930 O O . ASN A 1 116 ? -1.323 -20.109 0.005 1 94.06 116 ASN A O 1
ATOM 934 N N . LEU A 1 117 ? -2.906 -18.625 -0.42 1 95 117 LEU A N 1
ATOM 935 C CA . LEU A 1 117 ? -2.982 -19.031 -1.82 1 95 117 LEU A CA 1
ATOM 936 C C . LEU A 1 117 ? -1.695 -18.672 -2.559 1 95 117 LEU A C 1
ATOM 938 O O . LEU A 1 117 ? -1.191 -19.469 -3.352 1 95 117 LEU A O 1
ATOM 942 N N . ILE A 1 118 ? -1.153 -17.5 -2.299 1 94.31 118 ILE A N 1
ATOM 943 C CA . ILE A 1 118 ? 0.088 -17.062 -2.926 1 94.31 118 ILE A CA 1
ATOM 944 C C . ILE A 1 118 ? 1.231 -17.984 -2.518 1 94.31 118 ILE A C 1
ATOM 946 O O . ILE A 1 118 ? 1.983 -18.469 -3.369 1 94.31 118 ILE A O 1
ATOM 950 N N . ARG A 1 119 ? 1.272 -18.234 -1.244 1 90.75 119 ARG A N 1
ATOM 951 C CA . ARG A 1 119 ? 2.318 -19.094 -0.721 1 90.75 119 ARG A CA 1
ATOM 952 C C . ARG A 1 119 ? 2.234 -20.484 -1.347 1 90.75 119 ARG A C 1
ATOM 954 O O . ARG A 1 119 ? 3.256 -21.078 -1.71 1 90.75 119 ARG A O 1
ATOM 961 N N . GLU A 1 120 ? 1.017 -21.031 -1.461 1 92.19 120 GLU A N 1
ATOM 962 C CA . GLU A 1 120 ? 0.816 -22.344 -2.064 1 92.19 120 GLU A CA 1
ATOM 963 C C . GLU A 1 120 ? 1.271 -22.359 -3.521 1 92.19 120 GLU A C 1
ATOM 965 O O . GLU A 1 120 ? 1.851 -23.344 -3.986 1 92.19 120 GLU A O 1
ATOM 970 N N . GLU A 1 121 ? 1.016 -21.297 -4.195 1 91.88 121 GLU A N 1
ATOM 971 C CA . GLU A 1 121 ? 1.444 -21.203 -5.586 1 91.88 121 GLU A CA 1
ATOM 972 C C . GLU A 1 121 ? 2.965 -21.109 -5.691 1 91.88 121 GLU A C 1
ATOM 974 O O . GLU A 1 121 ? 3.57 -21.734 -6.559 1 91.88 121 GLU A O 1
ATOM 979 N N . ILE A 1 122 ? 3.57 -20.359 -4.797 1 87.75 122 ILE A N 1
ATOM 980 C CA . ILE A 1 122 ? 5.02 -20.172 -4.797 1 87.75 122 ILE A CA 1
ATOM 981 C C . ILE A 1 122 ? 5.707 -21.484 -4.449 1 87.75 122 ILE A C 1
ATOM 983 O O . ILE A 1 122 ? 6.738 -21.828 -5.027 1 87.75 122 ILE A O 1
ATOM 987 N N . LYS A 1 123 ? 5.148 -22.219 -3.543 1 84.5 123 LYS A N 1
ATOM 988 C CA . LYS A 1 123 ? 5.711 -23.469 -3.055 1 84.5 123 LYS A CA 1
ATOM 989 C C . LYS A 1 123 ? 5.758 -24.531 -4.164 1 84.5 123 LYS A C 1
ATOM 991 O O . LYS A 1 123 ? 6.457 -25.531 -4.043 1 84.5 123 LYS A O 1
ATOM 996 N N . LYS A 1 124 ? 5.062 -24.312 -5.16 1 86.5 124 LYS A N 1
ATOM 997 C CA . LYS A 1 124 ? 5.125 -25.234 -6.297 1 86.5 124 LYS A CA 1
ATOM 998 C C . LYS A 1 124 ? 6.488 -25.172 -6.977 1 86.5 124 LYS A C 1
ATOM 1000 O O . LYS A 1 124 ? 6.84 -26.062 -7.75 1 86.5 124 LYS A O 1
ATOM 1005 N N . ASP A 1 125 ? 7.219 -24.062 -6.758 1 81.25 125 ASP A N 1
ATOM 1006 C CA . ASP A 1 125 ? 8.609 -24 -7.207 1 81.25 125 ASP A CA 1
ATOM 1007 C C . ASP A 1 125 ? 9.531 -24.719 -6.227 1 81.25 125 ASP A C 1
ATOM 1009 O O . ASP A 1 125 ? 9.859 -24.188 -5.168 1 81.25 125 ASP A O 1
ATOM 1013 N N . LYS A 1 126 ? 10.031 -25.812 -6.559 1 81.06 126 LYS A N 1
ATOM 1014 C CA . LYS A 1 126 ? 10.789 -26.703 -5.68 1 81.06 126 LYS A CA 1
ATOM 1015 C C . LYS A 1 126 ? 12.125 -26.094 -5.289 1 81.06 126 LYS A C 1
ATOM 1017 O O . LYS A 1 126 ? 12.742 -26.5 -4.305 1 81.06 126 LYS A O 1
ATOM 1022 N N . ARG A 1 127 ? 12.602 -25.219 -5.969 1 83.81 127 ARG A N 1
ATOM 1023 C CA . ARG A 1 127 ? 13.891 -24.609 -5.672 1 83.81 127 ARG A CA 1
ATOM 1024 C C . ARG A 1 127 ? 13.836 -23.812 -4.367 1 83.81 127 ARG A C 1
ATOM 1026 O O . ARG A 1 127 ? 14.859 -23.625 -3.707 1 83.81 127 ARG A O 1
ATOM 1033 N N . LEU A 1 128 ? 12.602 -23.312 -4.023 1 81.19 128 LEU A N 1
ATOM 1034 C CA . LEU A 1 128 ? 12.422 -22.5 -2.824 1 81.19 128 LEU A CA 1
ATOM 1035 C C . LEU A 1 128 ? 12.547 -23.359 -1.568 1 81.19 128 LEU A C 1
ATOM 1037 O O . LEU A 1 128 ? 13.008 -22.875 -0.529 1 81.19 128 LEU A O 1
ATOM 1041 N N . ILE A 1 129 ? 12.234 -24.609 -1.698 1 79.19 129 ILE A N 1
ATOM 1042 C CA . ILE A 1 129 ? 12.227 -25.516 -0.552 1 79.19 129 ILE A CA 1
ATOM 1043 C C . ILE A 1 129 ? 13.656 -25.797 -0.101 1 79.19 129 ILE A C 1
ATOM 1045 O O . ILE A 1 129 ? 13.891 -26.156 1.052 1 79.19 129 ILE A O 1
ATOM 1049 N N . LYS A 1 130 ? 14.531 -25.562 -0.964 1 84.19 130 LYS A N 1
ATOM 1050 C CA . LYS A 1 130 ? 15.93 -25.875 -0.678 1 84.19 130 LYS A CA 1
ATOM 1051 C C . LYS A 1 130 ? 16.594 -24.734 0.105 1 84.19 130 LYS A C 1
ATOM 1053 O O . LYS A 1 130 ? 17.688 -24.906 0.655 1 84.19 130 LYS A O 1
ATOM 1058 N N . ILE A 1 131 ? 15.953 -23.625 0.151 1 85.5 131 ILE A N 1
ATOM 1059 C CA . ILE A 1 131 ? 16.469 -22.484 0.897 1 85.5 131 ILE A CA 1
ATOM 1060 C C . ILE A 1 131 ? 16.078 -22.609 2.369 1 85.5 131 ILE A C 1
ATOM 1062 O O . ILE A 1 131 ? 15.031 -23.156 2.697 1 85.5 131 ILE A O 1
ATOM 1066 N N . ASP A 1 132 ? 17 -22.188 3.225 1 87.06 132 ASP A N 1
ATOM 1067 C CA . ASP A 1 132 ? 16.688 -22.266 4.645 1 87.06 132 ASP A CA 1
ATOM 1068 C C . ASP A 1 132 ? 15.492 -21.375 4.996 1 87.06 132 ASP A C 1
ATOM 1070 O O . ASP A 1 132 ? 15.227 -20.391 4.301 1 87.06 132 ASP A O 1
ATOM 1074 N N . LYS A 1 133 ? 14.867 -21.656 6.066 1 88.62 133 LYS A N 1
ATOM 1075 C CA . LYS A 1 133 ? 13.586 -21.062 6.434 1 88.62 133 LYS A CA 1
ATOM 1076 C C . LYS A 1 133 ? 13.719 -19.562 6.652 1 88.62 133 LYS A C 1
ATOM 1078 O O . LYS A 1 133 ? 12.836 -18.797 6.277 1 88.62 133 LYS A O 1
ATOM 1083 N N . GLU A 1 134 ? 14.734 -19.172 7.258 1 89.69 134 GLU A N 1
ATOM 1084 C CA . GLU A 1 134 ? 14.93 -17.766 7.547 1 89.69 134 GLU A CA 1
ATOM 1085 C C . GLU A 1 134 ? 15.031 -16.938 6.262 1 89.69 134 GLU A C 1
ATOM 1087 O O . GLU A 1 134 ? 14.398 -15.891 6.133 1 89.69 134 GLU A O 1
ATOM 1092 N N . ARG A 1 135 ? 15.789 -17.453 5.316 1 87.81 135 ARG A N 1
ATOM 1093 C CA . ARG A 1 135 ? 15.969 -16.781 4.031 1 87.81 135 ARG A CA 1
ATOM 1094 C C . ARG A 1 135 ? 14.695 -16.875 3.189 1 87.81 135 ARG A C 1
ATOM 1096 O O . ARG A 1 135 ? 14.391 -15.945 2.434 1 87.81 135 ARG A O 1
ATOM 1103 N N . GLN A 1 136 ? 14.039 -17.938 3.336 1 87.25 136 GLN A N 1
ATOM 1104 C CA . GLN A 1 136 ? 12.75 -18.047 2.668 1 87.25 136 GLN A CA 1
ATOM 1105 C C . GLN A 1 136 ? 11.781 -16.969 3.145 1 87.25 136 GLN A C 1
ATOM 1107 O O . GLN A 1 136 ? 11.133 -16.312 2.332 1 87.25 136 GLN A O 1
ATOM 1112 N N . ASP A 1 137 ? 11.75 -16.812 4.445 1 88.75 137 ASP A N 1
ATOM 1113 C CA . ASP A 1 137 ? 10.859 -15.82 5.039 1 88.75 137 ASP A CA 1
ATOM 1114 C C . ASP A 1 137 ? 11.234 -14.406 4.59 1 88.75 137 ASP A C 1
ATOM 1116 O O . ASP A 1 137 ? 10.367 -13.609 4.246 1 88.75 137 ASP A O 1
ATOM 1120 N N . GLU A 1 138 ? 12.477 -14.148 4.621 1 89.38 138 GLU A N 1
ATOM 1121 C CA . GLU A 1 138 ? 12.969 -12.852 4.184 1 89.38 138 GLU A CA 1
ATOM 1122 C C . GLU A 1 138 ? 12.57 -12.562 2.738 1 89.38 138 GLU A C 1
ATOM 1124 O O . GLU A 1 138 ? 12.109 -11.469 2.42 1 89.38 138 GLU A O 1
ATOM 1129 N N . LEU A 1 139 ? 12.766 -13.562 1.933 1 88.5 139 LEU A N 1
ATOM 1130 C CA . LEU A 1 139 ? 12.43 -13.438 0.517 1 88.5 139 LEU A CA 1
ATOM 1131 C C . LEU A 1 139 ? 10.93 -13.219 0.327 1 88.5 139 LEU A C 1
ATOM 1133 O O . LEU A 1 139 ? 10.516 -12.32 -0.41 1 88.5 139 LEU A O 1
ATOM 1137 N N . LEU A 1 140 ? 10.133 -13.984 1.03 1 89 140 LEU A N 1
ATOM 1138 C CA . LEU A 1 140 ? 8.688 -13.914 0.883 1 89 140 LEU A CA 1
ATOM 1139 C C . LEU A 1 140 ? 8.156 -12.578 1.392 1 89 140 LEU A C 1
ATOM 1141 O O . LEU A 1 140 ? 7.254 -11.992 0.788 1 89 140 LEU A O 1
ATOM 1145 N N . VAL A 1 141 ? 8.711 -12.078 2.477 1 92.06 141 VAL A N 1
ATOM 1146 C CA . VAL A 1 141 ? 8.312 -10.773 3.004 1 92.06 141 VAL A CA 1
ATOM 1147 C C . VAL A 1 141 ? 8.672 -9.68 2.004 1 92.06 141 VAL A C 1
ATOM 1149 O O . VAL A 1 141 ? 7.836 -8.828 1.68 1 92.06 141 VAL A O 1
ATOM 1152 N N . SER A 1 142 ? 9.883 -9.711 1.503 1 92.44 142 SER A N 1
ATOM 1153 C CA . SER A 1 142 ? 10.336 -8.703 0.553 1 92.44 142 SER A CA 1
ATOM 1154 C C . SER A 1 142 ? 9.484 -8.711 -0.711 1 92.44 142 SER A C 1
ATOM 1156 O O . SER A 1 142 ? 9.078 -7.656 -1.202 1 92.44 142 SER A O 1
ATOM 1158 N N . CYS A 1 143 ? 9.164 -9.883 -1.183 1 92.06 143 CYS A N 1
ATOM 1159 C CA . CYS A 1 143 ? 8.359 -10.016 -2.391 1 92.06 143 CYS A CA 1
ATOM 1160 C C . CYS A 1 143 ? 6.93 -9.531 -2.15 1 92.06 143 CYS A C 1
ATOM 1162 O O . CYS A 1 143 ? 6.359 -8.828 -2.986 1 92.06 143 CYS A O 1
ATOM 1164 N N . TRP A 1 144 ? 6.414 -9.891 -1.011 1 93.38 144 TRP A N 1
ATOM 1165 C CA . TRP A 1 144 ? 5.059 -9.453 -0.691 1 93.38 144 TRP A CA 1
ATOM 1166 C C . TRP A 1 144 ? 4.996 -7.938 -0.55 1 93.38 144 TRP A C 1
ATOM 1168 O O . TRP A 1 144 ? 4.09 -7.293 -1.083 1 93.38 144 TRP A O 1
ATOM 1178 N N . VAL A 1 145 ? 5.93 -7.371 0.181 1 96.06 145 VAL A N 1
ATOM 1179 C CA . VAL A 1 145 ? 5.957 -5.926 0.385 1 96.06 145 VAL A CA 1
ATOM 1180 C C . VAL A 1 145 ? 5.965 -5.215 -0.965 1 96.06 145 VAL A C 1
ATOM 1182 O O . VAL A 1 145 ? 5.211 -4.262 -1.176 1 96.06 145 VAL A O 1
ATOM 1185 N N . PHE A 1 146 ? 6.742 -5.68 -1.851 1 96.12 146 PHE A N 1
ATOM 1186 C CA . PHE A 1 146 ? 6.855 -5.051 -3.16 1 96.12 146 PHE A CA 1
ATOM 1187 C C . PHE A 1 146 ? 5.57 -5.238 -3.961 1 96.12 146 PHE A C 1
ATOM 1189 O O . PHE A 1 146 ? 5.031 -4.277 -4.512 1 96.12 146 PHE A O 1
ATOM 1196 N N . ALA A 1 147 ? 5.117 -6.5 -4.023 1 96 147 ALA A N 1
ATOM 1197 C CA . ALA A 1 147 ? 3.906 -6.797 -4.785 1 96 147 ALA A CA 1
ATOM 1198 C C . ALA A 1 147 ? 2.715 -6.016 -4.238 1 96 147 ALA A C 1
ATOM 1200 O O . ALA A 1 147 ? 1.907 -5.484 -5.004 1 96 147 ALA A O 1
ATOM 1201 N N . HIS A 1 148 ? 2.621 -6.02 -2.949 1 96.06 148 HIS A N 1
ATOM 1202 C CA . HIS A 1 148 ? 1.55 -5.266 -2.311 1 96.06 148 HIS A CA 1
ATOM 1203 C C . HIS A 1 148 ? 1.648 -3.779 -2.646 1 96.06 148 HIS A C 1
ATOM 1205 O O . HIS A 1 148 ? 0.644 -3.145 -2.975 1 96.06 148 HIS A O 1
ATOM 1211 N N . GLY A 1 149 ? 2.844 -3.203 -2.543 1 96.81 149 GLY A N 1
ATOM 1212 C CA . GLY A 1 149 ? 3.047 -1.805 -2.883 1 96.81 149 GLY A CA 1
ATOM 1213 C C . GLY A 1 149 ? 2.654 -1.474 -4.309 1 96.81 149 GLY A C 1
ATOM 1214 O O . GLY A 1 149 ? 1.896 -0.532 -4.547 1 96.81 149 GLY A O 1
ATOM 1215 N N . LEU A 1 150 ? 3.143 -2.281 -5.219 1 97.19 150 LEU A N 1
ATOM 1216 C CA . LEU A 1 150 ? 2.838 -2.07 -6.629 1 97.19 150 LEU A CA 1
ATOM 1217 C C . LEU A 1 150 ? 1.339 -2.182 -6.883 1 97.19 150 LEU A C 1
ATOM 1219 O O . LEU A 1 150 ? 0.75 -1.319 -7.543 1 97.19 150 LEU A O 1
ATOM 1223 N N . SER A 1 151 ? 0.757 -3.168 -6.316 1 97.19 151 SER A N 1
ATOM 1224 C CA . SER A 1 151 ? -0.652 -3.457 -6.559 1 97.19 151 SER A CA 1
ATOM 1225 C C . SER A 1 151 ? -1.551 -2.389 -5.945 1 97.19 151 SER A C 1
ATOM 1227 O O . SER A 1 151 ? -2.543 -1.98 -6.551 1 97.19 151 SER A O 1
ATOM 1229 N N . THR A 1 152 ? -1.199 -1.954 -4.766 1 95.56 152 THR A N 1
ATOM 1230 C CA . THR A 1 152 ? -1.989 -0.907 -4.129 1 95.56 152 THR A CA 1
ATOM 1231 C C . THR A 1 152 ? -1.874 0.404 -4.902 1 95.56 152 THR A C 1
ATOM 1233 O O . THR A 1 152 ? -2.863 1.119 -5.07 1 95.56 152 THR A O 1
ATOM 1236 N N . LEU A 1 153 ? -0.688 0.72 -5.367 1 95.12 153 LEU A N 1
ATOM 1237 C CA . LEU A 1 153 ? -0.498 1.934 -6.156 1 95.12 153 LEU A CA 1
ATOM 1238 C C . LEU A 1 153 ? -1.259 1.852 -7.473 1 95.12 153 LEU A C 1
ATOM 1240 O O . LEU A 1 153 ? -1.761 2.863 -7.969 1 95.12 153 LEU A O 1
ATOM 1244 N N . ILE A 1 154 ? -1.358 0.687 -8.047 1 95.75 154 ILE A N 1
ATOM 1245 C CA . ILE A 1 154 ? -2.162 0.47 -9.242 1 95.75 154 ILE A CA 1
ATOM 1246 C C . ILE A 1 154 ? -3.643 0.644 -8.914 1 95.75 154 ILE A C 1
ATOM 1248 O O . ILE A 1 154 ? -4.355 1.388 -9.586 1 95.75 154 ILE A O 1
ATOM 1252 N N . ALA A 1 155 ? -4.102 0.058 -7.863 1 94.5 155 ALA A N 1
ATOM 1253 C CA . ALA A 1 155 ? -5.516 0.051 -7.496 1 94.5 155 ALA A CA 1
ATOM 1254 C C . ALA A 1 155 ? -5.992 1.452 -7.129 1 94.5 155 ALA A C 1
ATOM 1256 O O . ALA A 1 155 ? -7.125 1.828 -7.434 1 94.5 155 ALA A O 1
ATOM 1257 N N . THR A 1 156 ? -5.137 2.213 -6.512 1 91.94 156 THR A N 1
ATOM 1258 C CA . THR A 1 156 ? -5.547 3.535 -6.051 1 91.94 156 THR A CA 1
ATOM 1259 C C . THR A 1 156 ? -5.344 4.578 -7.148 1 91.94 156 THR A C 1
ATOM 1261 O O . THR A 1 156 ? -5.621 5.762 -6.945 1 91.94 156 THR A O 1
ATOM 1264 N N . GLY A 1 157 ? -4.801 4.152 -8.281 1 92 157 GLY A N 1
ATOM 1265 C CA . GLY A 1 157 ? -4.711 5.012 -9.453 1 92 157 GLY A CA 1
ATOM 1266 C C . GLY A 1 157 ? -3.459 5.871 -9.461 1 92 157 GLY A C 1
ATOM 1267 O O . GLY A 1 157 ? -3.391 6.867 -10.188 1 92 157 GLY A O 1
ATOM 1268 N N . PHE A 1 158 ? -2.496 5.527 -8.594 1 92.25 158 PHE A N 1
ATOM 1269 C CA . PHE A 1 158 ? -1.222 6.23 -8.656 1 92.25 158 PHE A CA 1
ATOM 1270 C C . PHE A 1 158 ? -0.568 6.047 -10.016 1 92.25 158 PHE A C 1
ATOM 1272 O O . PHE A 1 158 ? -0.107 7.016 -10.625 1 92.25 158 PHE A O 1
ATOM 1279 N N . PHE A 1 159 ? -0.465 4.758 -10.391 1 92.44 159 PHE A N 1
ATOM 1280 C CA . PHE A 1 159 ? -0.058 4.477 -11.758 1 92.44 159 PHE A CA 1
ATOM 1281 C C . PHE A 1 159 ? -1.259 4.516 -12.695 1 92.44 159 PHE A C 1
ATOM 1283 O O . PHE A 1 159 ? -2.176 3.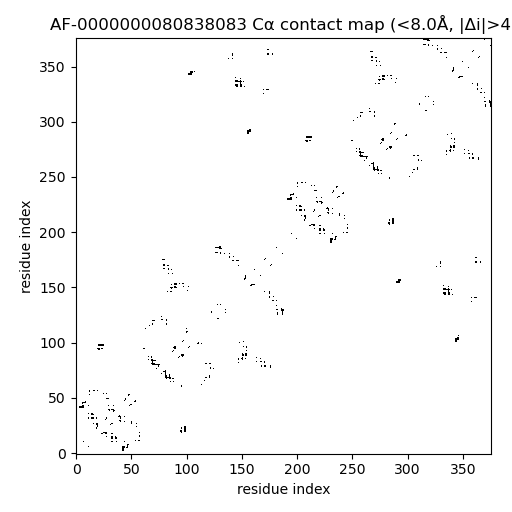699 -12.578 1 92.44 159 PHE A O 1
ATOM 1290 N N . LYS A 1 160 ? -1.275 5.473 -13.562 1 86.44 160 LYS A N 1
ATOM 1291 C CA . LYS A 1 160 ? -2.404 5.648 -14.469 1 86.44 160 LYS A CA 1
ATOM 1292 C C . LYS A 1 160 ? -2.355 4.629 -15.609 1 86.44 160 LYS A C 1
ATOM 1294 O O . LYS A 1 160 ? -1.428 4.645 -16.422 1 86.44 160 LYS A O 1
ATOM 1299 N N . ASN A 1 161 ? -3.291 3.719 -15.672 1 85 161 ASN A N 1
ATOM 1300 C CA . ASN A 1 161 ? -3.482 2.723 -16.719 1 85 161 ASN A CA 1
ATOM 1301 C C . ASN A 1 161 ? -2.207 1.925 -16.969 1 85 161 ASN A C 1
ATOM 1303 O O . ASN A 1 161 ? -1.742 1.832 -18.109 1 85 161 ASN A O 1
ATOM 1307 N N . PRO A 1 162 ? -1.621 1.358 -15.938 1 93.19 162 PRO A N 1
ATOM 1308 C CA . PRO A 1 162 ? -0.39 0.591 -16.141 1 93.19 162 PRO A CA 1
ATOM 1309 C C . PRO A 1 162 ? -0.589 -0.606 -17.062 1 93.19 162 PRO A C 1
ATOM 1311 O O . PRO A 1 162 ? -1.5 -1.411 -16.859 1 93.19 162 PRO A O 1
ATOM 1314 N N . THR A 1 163 ? 0.232 -0.74 -18.062 1 96.75 163 THR A N 1
ATOM 1315 C CA . THR A 1 163 ? 0.185 -1.85 -19 1 96.75 163 THR A CA 1
ATOM 1316 C C . THR A 1 163 ? 0.806 -3.105 -18.406 1 96.75 163 THR A C 1
ATOM 1318 O O . THR A 1 163 ? 1.482 -3.033 -17.375 1 96.75 163 THR A O 1
ATOM 1321 N N . ASP A 1 164 ? 0.539 -4.25 -19.047 1 97.25 164 ASP A N 1
ATOM 1322 C CA . ASP A 1 164 ? 1.201 -5.484 -18.641 1 97.25 164 ASP A CA 1
ATOM 1323 C C . ASP A 1 164 ? 2.719 -5.348 -18.734 1 97.25 164 ASP A C 1
ATOM 1325 O O . ASP A 1 164 ? 3.447 -5.887 -17.891 1 97.25 164 ASP A O 1
ATOM 1329 N N . GLU A 1 165 ? 3.18 -4.625 -19.672 1 96 165 GLU A N 1
ATOM 1330 C CA . GLU A 1 165 ? 4.613 -4.418 -19.875 1 96 165 GLU A CA 1
ATOM 1331 C C . GLU A 1 165 ? 5.219 -3.641 -18.703 1 96 165 GLU A C 1
ATOM 1333 O O . GLU A 1 165 ? 6.301 -3.982 -18.219 1 96 165 GLU A O 1
ATOM 1338 N N . PHE A 1 166 ? 4.547 -2.637 -18.297 1 95.94 166 PHE A N 1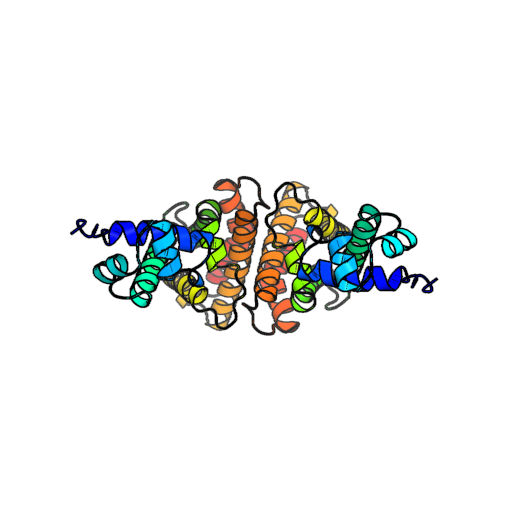
ATOM 1339 C CA . PHE A 1 166 ? 5.008 -1.855 -17.156 1 95.94 166 PHE A CA 1
ATOM 1340 C C . PHE A 1 166 ? 5.09 -2.723 -15.906 1 95.94 166 PHE A C 1
ATOM 1342 O O . PHE A 1 166 ? 6.09 -2.695 -15.188 1 95.94 166 PHE A O 1
ATOM 1349 N N . ILE A 1 167 ? 4.043 -3.498 -15.688 1 97.56 167 ILE A N 1
ATOM 1350 C CA . ILE A 1 167 ? 3.967 -4.359 -14.508 1 97.56 167 ILE A CA 1
ATOM 1351 C C . ILE A 1 167 ? 5.098 -5.387 -14.547 1 97.56 167 ILE A C 1
ATOM 1353 O O . ILE A 1 167 ? 5.809 -5.57 -13.562 1 97.56 167 ILE A O 1
ATOM 1357 N N . GLU A 1 168 ? 5.254 -5.961 -15.688 1 96.56 168 GLU A N 1
ATOM 1358 C CA . GLU A 1 168 ? 6.309 -6.957 -15.852 1 96.56 168 GLU A CA 1
ATOM 1359 C C . GLU A 1 168 ? 7.684 -6.355 -15.586 1 96.56 168 GLU A C 1
ATOM 1361 O O . GLU A 1 168 ? 8.477 -6.914 -14.82 1 96.56 168 GLU A O 1
ATOM 1366 N N . LYS A 1 169 ? 7.953 -5.254 -16.203 1 94.12 169 LYS A N 1
ATOM 1367 C CA . LYS A 1 169 ? 9.25 -4.594 -16.062 1 94.12 169 LYS A CA 1
ATOM 1368 C C . LYS A 1 169 ? 9.523 -4.234 -14.602 1 94.12 169 LYS A C 1
ATOM 1370 O O . LYS A 1 169 ? 10.625 -4.461 -14.102 1 94.12 169 LYS A O 1
ATOM 1375 N N . THR A 1 170 ? 8.539 -3.725 -13.922 1 94.62 170 THR A N 1
ATOM 1376 C CA . THR A 1 170 ? 8.672 -3.305 -12.539 1 94.62 170 THR A CA 1
ATOM 1377 C C . THR A 1 170 ? 8.961 -4.504 -11.633 1 94.62 170 THR A C 1
ATOM 1379 O O . THR A 1 170 ? 9.805 -4.426 -10.742 1 94.62 170 THR A O 1
ATOM 1382 N N . LEU A 1 171 ? 8.289 -5.574 -11.898 1 95.38 171 LEU A N 1
ATOM 1383 C CA . LEU A 1 171 ? 8.461 -6.773 -11.086 1 95.38 171 LEU A CA 1
ATOM 1384 C C . LEU A 1 171 ? 9.797 -7.438 -11.375 1 95.38 171 LEU A C 1
ATOM 1386 O O . LEU A 1 171 ? 10.391 -8.055 -10.484 1 95.38 171 LEU A O 1
ATOM 1390 N N . ARG A 1 172 ? 10.305 -7.324 -12.555 1 90.62 172 ARG A N 1
ATOM 1391 C CA . ARG A 1 172 ? 11.57 -7.93 -12.938 1 90.62 172 ARG A CA 1
ATOM 1392 C C . ARG A 1 172 ? 12.742 -7.223 -12.266 1 90.62 172 ARG A C 1
ATOM 1394 O O . ARG A 1 172 ? 13.703 -7.871 -11.844 1 90.62 172 ARG A O 1
ATOM 1401 N N . VAL A 1 173 ? 12.633 -5.973 -12.094 1 85.94 173 VAL A N 1
ATOM 1402 C CA . VAL A 1 173 ? 13.734 -5.141 -11.625 1 85.94 173 VAL A CA 1
ATOM 1403 C C . VAL A 1 173 ? 14.016 -5.441 -10.148 1 85.94 173 VAL A C 1
ATOM 1405 O O . VAL A 1 173 ? 15.164 -5.457 -9.719 1 85.94 173 VAL A O 1
ATOM 1408 N N . THR A 1 174 ? 12.977 -5.762 -9.414 1 87 174 THR A N 1
ATOM 1409 C CA . THR A 1 174 ? 13.219 -5.832 -7.98 1 87 174 THR A CA 1
ATOM 1410 C C . THR A 1 174 ? 12.836 -7.203 -7.434 1 87 174 THR A C 1
ATOM 1412 O O . THR A 1 174 ? 13.695 -8.055 -7.207 1 87 174 THR A O 1
ATOM 1415 N N . PRO A 1 175 ? 11.594 -7.535 -7.375 1 80.69 175 PRO A N 1
ATOM 1416 C CA . PRO A 1 175 ? 11.273 -8.773 -6.664 1 80.69 175 PRO A CA 1
ATOM 1417 C C . PRO A 1 175 ? 11.727 -10.023 -7.426 1 80.69 175 PRO A C 1
ATOM 1419 O O . PRO A 1 175 ? 12.219 -10.977 -6.816 1 80.69 175 PRO A O 1
ATOM 1422 N N . ALA A 1 176 ? 11.586 -10.008 -8.672 1 79.56 176 ALA A N 1
ATOM 1423 C CA . ALA A 1 176 ? 12.016 -11.172 -9.438 1 79.56 176 ALA A CA 1
ATOM 1424 C C . ALA A 1 176 ? 13.531 -11.344 -9.375 1 79.56 176 ALA A C 1
ATOM 1426 O O . ALA A 1 176 ? 14.031 -12.461 -9.25 1 79.56 176 ALA A O 1
ATOM 1427 N N . LYS A 1 177 ? 14.211 -10.203 -9.508 1 80.5 177 LYS A N 1
ATOM 1428 C CA . LYS A 1 177 ? 15.664 -10.242 -9.391 1 80.5 177 LYS A CA 1
ATOM 1429 C C . LYS A 1 177 ? 16.094 -10.766 -8.023 1 80.5 177 LYS A C 1
ATOM 1431 O O . LYS A 1 177 ? 16.984 -11.602 -7.922 1 80.5 177 LYS A O 1
ATOM 1436 N N . LEU A 1 178 ? 15.469 -10.32 -6.996 1 82.56 178 LEU A N 1
ATOM 1437 C CA . LEU A 1 178 ? 15.766 -10.781 -5.645 1 82.56 178 LEU A CA 1
ATOM 1438 C C . LEU A 1 178 ? 15.5 -12.273 -5.508 1 82.56 178 LEU A C 1
ATOM 1440 O O . LEU A 1 178 ? 16.328 -13.016 -4.965 1 82.56 178 LEU A O 1
ATOM 1444 N N . PHE A 1 179 ? 14.375 -12.727 -6.008 1 80.19 179 PHE A N 1
ATOM 1445 C CA . PHE A 1 179 ? 13.984 -14.125 -5.941 1 80.19 179 PHE A CA 1
ATOM 1446 C C . PHE A 1 179 ? 15.031 -15.016 -6.605 1 80.19 179 PHE A C 1
ATOM 1448 O O . PHE A 1 179 ? 15.516 -15.977 -6 1 80.19 179 PHE A O 1
ATOM 1455 N N . TYR A 1 180 ? 15.477 -14.633 -7.766 1 78 180 TYR A N 1
ATOM 1456 C CA . TYR A 1 180 ? 16.422 -15.445 -8.516 1 78 180 TYR A CA 1
ATOM 1457 C C . TYR A 1 180 ? 17.812 -15.391 -7.883 1 78 180 TYR A C 1
ATOM 1459 O O . TYR A 1 180 ? 18.547 -16.375 -7.898 1 78 180 TYR A O 1
ATOM 1467 N N . GLU A 1 181 ? 18.125 -14.305 -7.297 1 80.44 181 GLU A N 1
ATOM 1468 C CA . GLU A 1 181 ? 19.391 -14.211 -6.566 1 80.44 181 GLU A CA 1
ATOM 1469 C C . GLU A 1 181 ? 19.406 -15.156 -5.367 1 80.44 181 GLU A C 1
ATOM 1471 O O . GLU A 1 181 ? 20.422 -15.805 -5.094 1 80.44 181 GLU A O 1
ATOM 1476 N N . TYR A 1 182 ? 18.328 -15.211 -4.719 1 77.62 182 TYR A N 1
ATOM 1477 C CA . TYR A 1 182 ? 18.234 -16.094 -3.557 1 77.62 182 TYR A CA 1
ATOM 1478 C C . TYR A 1 182 ? 18.281 -17.547 -3.973 1 77.62 182 TYR A C 1
ATOM 1480 O O . TYR A 1 182 ? 18.984 -18.359 -3.348 1 77.62 182 TYR A O 1
ATOM 1488 N N . ILE A 1 183 ? 17.594 -17.828 -5.02 1 79.12 183 ILE A N 1
ATOM 1489 C CA . ILE A 1 183 ? 17.594 -19.203 -5.504 1 79.12 183 ILE A CA 1
ATOM 1490 C C . ILE A 1 183 ? 19 -19.609 -5.941 1 79.12 183 ILE A C 1
ATOM 1492 O O . ILE A 1 183 ? 19.469 -20.703 -5.609 1 79.12 183 ILE A O 1
ATOM 1496 N N . GLU A 1 184 ? 19.688 -18.781 -6.621 1 81.69 184 GLU A N 1
ATOM 1497 C CA . GLU A 1 184 ? 21.031 -19.078 -7.125 1 81.69 184 GLU A CA 1
ATOM 1498 C C . GLU A 1 184 ? 22.031 -19.188 -5.984 1 81.69 184 GLU A C 1
ATOM 1500 O O . GL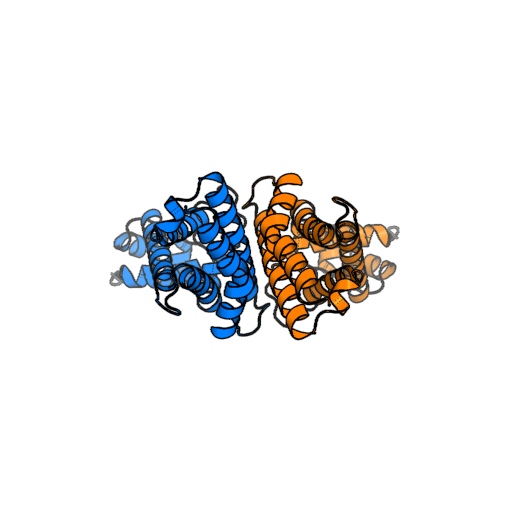U A 1 184 ? 22.891 -20.062 -5.996 1 81.69 184 GLU A O 1
ATOM 1505 N N . LYS A 1 185 ? 21.844 -18.422 -4.98 1 82.06 185 LYS A N 1
ATOM 1506 C CA . LYS A 1 185 ? 22.844 -18.344 -3.914 1 82.06 185 LYS A CA 1
ATOM 1507 C C . LYS A 1 185 ? 22.562 -19.375 -2.824 1 82.06 185 LYS A C 1
ATOM 1509 O O . LYS A 1 185 ? 23.484 -19.922 -2.221 1 82.06 185 LYS A O 1
ATOM 1514 N N . TYR A 1 186 ? 21.312 -19.703 -2.629 1 77.88 186 TYR A N 1
ATOM 1515 C CA . TYR A 1 186 ? 21.016 -20.422 -1.391 1 77.88 186 TYR A CA 1
ATOM 1516 C C . TYR A 1 186 ? 20.312 -21.734 -1.678 1 77.88 186 TYR A C 1
ATOM 1518 O O . TYR A 1 186 ? 20.094 -22.531 -0.766 1 77.88 186 TYR A O 1
ATOM 1526 N N . SER A 1 187 ? 19.828 -21.922 -2.848 1 70.19 187 SER A N 1
ATOM 1527 C CA . SER A 1 187 ? 19.141 -23.172 -3.158 1 70.19 187 SER A CA 1
ATOM 1528 C C . SER A 1 187 ? 20.141 -24.266 -3.506 1 70.19 187 SER A C 1
ATOM 1530 O O . SER A 1 187 ? 19.812 -25.188 -4.262 1 70.19 187 SER A O 1
ATOM 1532 N N . LYS A 1 188 ? 21.406 -24.188 -3.037 1 64.25 188 LYS A N 1
ATOM 1533 C CA . LYS A 1 188 ? 22.359 -25.266 -3.266 1 64.25 188 LYS A CA 1
ATOM 1534 C C . LYS A 1 188 ? 22.078 -26.453 -2.354 1 64.25 188 LYS A C 1
ATOM 1536 O O . LYS A 1 188 ? 21.578 -26.281 -1.239 1 64.25 188 LYS A O 1
ATOM 1541 N N . MET B 1 1 ? -21.75 42.125 25.609 1 42.09 1 MET B N 1
ATOM 1542 C CA . MET B 1 1 ? -21.641 41.312 24.391 1 42.09 1 MET B CA 1
ATOM 1543 C C . MET B 1 1 ? -20.688 40.156 24.625 1 42.09 1 MET B C 1
ATOM 1545 O O . MET B 1 1 ? -19.688 40.281 25.328 1 42.09 1 MET B O 1
ATOM 1549 N N . PRO B 1 2 ? -21.062 38.938 24.656 1 47.34 2 PRO B N 1
ATOM 1550 C CA . PRO B 1 2 ? -20.156 37.844 25.047 1 47.34 2 PRO B CA 1
ATOM 1551 C C . PRO B 1 2 ? -18.781 37.969 24.391 1 47.34 2 PRO B C 1
ATOM 1553 O O . PRO B 1 2 ? -18.672 38.438 23.266 1 47.34 2 PRO B O 1
ATOM 1556 N N . L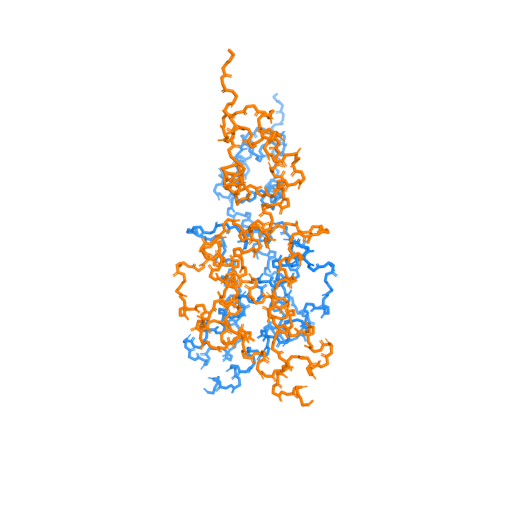YS B 1 3 ? -17.812 38.25 25.031 1 51.31 3 LYS B N 1
ATOM 1557 C CA . LYS B 1 3 ? -16.406 38.469 24.656 1 51.31 3 LYS B CA 1
ATOM 1558 C C . LYS B 1 3 ? -15.953 37.469 23.625 1 51.31 3 LYS B C 1
ATOM 1560 O O . LYS B 1 3 ? -16.078 36.25 23.828 1 51.31 3 LYS B O 1
ATOM 1565 N N . LYS B 1 4 ? -16.016 37.75 22.266 1 54.56 4 LYS B N 1
ATOM 1566 C CA . LYS B 1 4 ? -15.711 36.938 21.078 1 54.56 4 LYS B CA 1
ATOM 1567 C C . LYS B 1 4 ? -14.438 36.125 21.281 1 54.56 4 LYS B C 1
ATOM 1569 O O . LYS B 1 4 ? -13.375 36.688 21.578 1 54.56 4 LYS B O 1
ATOM 1574 N N . VAL B 1 5 ? -14.562 35 21.922 1 58.62 5 VAL B N 1
ATOM 1575 C CA . VAL B 1 5 ? -13.398 34.156 22.141 1 58.62 5 VAL B CA 1
ATOM 1576 C C . VAL B 1 5 ? -12.547 34.094 20.875 1 58.62 5 VAL B C 1
ATOM 1578 O O . VAL B 1 5 ? -13.039 33.719 19.812 1 58.62 5 VAL B O 1
ATOM 1581 N N . LEU B 1 6 ? -11.578 35.031 20.766 1 69.62 6 LEU B N 1
ATOM 1582 C CA . LEU B 1 6 ? -10.625 35 19.672 1 69.62 6 LEU B CA 1
ATOM 1583 C C . LEU B 1 6 ? -9.703 33.812 19.766 1 69.62 6 LEU B C 1
ATOM 1585 O O . LEU B 1 6 ? -8.977 33.656 20.75 1 69.62 6 LEU B O 1
ATOM 1589 N N . PHE B 1 7 ? -10.109 32.688 19.078 1 83.5 7 PHE B N 1
ATOM 1590 C CA . PHE B 1 7 ? -9.203 31.562 19.047 1 83.5 7 PHE B CA 1
ATOM 1591 C C . PHE B 1 7 ? -7.855 31.953 18.453 1 83.5 7 PHE B C 1
ATOM 1593 O O . PHE B 1 7 ? -7.805 32.656 17.453 1 83.5 7 PHE B O 1
ATOM 1600 N N . SER B 1 8 ? -6.863 31.625 19.188 1 89.81 8 SER B N 1
ATOM 1601 C CA . SER B 1 8 ? -5.547 31.844 18.594 1 89.81 8 SER B CA 1
ATOM 1602 C C . SER B 1 8 ? -5.371 31.031 17.328 1 89.81 8 SER B C 1
ATOM 1604 O O . SER B 1 8 ? -5.957 29.953 17.188 1 89.81 8 SER B O 1
ATOM 1606 N N . LYS B 1 9 ? -4.668 31.594 16.422 1 92.69 9 LYS B N 1
ATOM 1607 C CA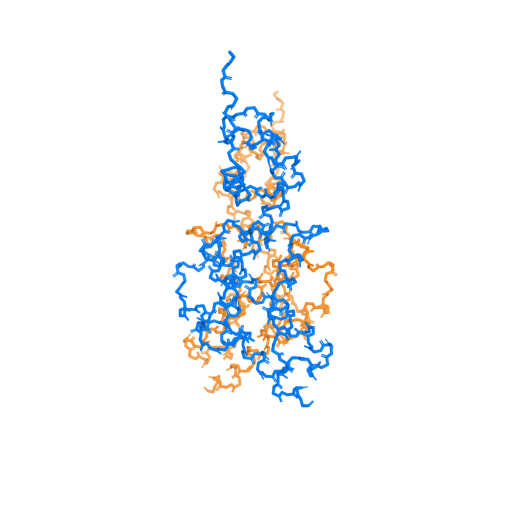 . LYS B 1 9 ? -4.336 30.906 15.18 1 92.69 9 LYS B CA 1
ATOM 1608 C C . LYS B 1 9 ? -3.732 29.531 15.469 1 92.69 9 LYS B C 1
ATOM 1610 O O . LYS B 1 9 ? -4.066 28.547 14.797 1 92.69 9 LYS B O 1
ATOM 1615 N N . GLU B 1 10 ? -2.924 29.469 16.469 1 94.44 10 GLU B N 1
ATOM 1616 C CA . GLU B 1 10 ? -2.236 28.234 16.828 1 94.44 10 GLU B CA 1
ATOM 1617 C C . GLU B 1 10 ? -3.227 27.172 17.281 1 94.44 10 GLU B C 1
ATOM 1619 O O . GLU B 1 10 ? -3.098 26 16.922 1 94.44 10 GLU B O 1
ATOM 1624 N N . LEU B 1 11 ? -4.16 27.547 18.031 1 94.06 11 LEU B N 1
ATOM 1625 C CA . LEU B 1 11 ? -5.16 26.609 18.516 1 94.06 11 LEU B CA 1
ATOM 1626 C C . LEU B 1 11 ? -6.004 26.062 17.375 1 94.06 11 LEU B C 1
ATOM 1628 O O . LEU B 1 11 ? -6.289 24.859 17.312 1 94.06 11 LEU B O 1
ATOM 1632 N N . ILE B 1 12 ? -6.395 26.938 16.484 1 95.06 12 ILE B N 1
ATOM 1633 C CA . ILE B 1 12 ? -7.199 26.547 15.336 1 95.06 12 ILE B CA 1
ATOM 1634 C C . ILE B 1 12 ? -6.422 25.531 14.492 1 95.06 12 ILE B C 1
ATOM 1636 O O . ILE B 1 12 ? -6.961 24.484 14.102 1 95.06 12 ILE B O 1
ATOM 1640 N N . ILE B 1 13 ? -5.168 25.828 14.258 1 96.56 13 ILE B N 1
ATOM 1641 C CA . ILE B 1 13 ? -4.328 24.969 13.438 1 96.56 13 ILE B CA 1
ATOM 1642 C C . ILE B 1 13 ? -4.168 23.609 14.102 1 96.56 13 ILE B C 1
ATOM 1644 O O . ILE B 1 13 ? -4.262 22.562 13.445 1 96.56 13 ILE B O 1
ATOM 1648 N N . GLU B 1 14 ? -3.977 23.625 15.383 1 96.69 14 GLU B N 1
ATOM 1649 C CA . GLU B 1 14 ? -3.795 22.375 16.125 1 96.69 14 GLU B CA 1
ATOM 1650 C C . GLU B 1 14 ? -5.039 21.5 16.047 1 96.69 14 GLU B C 1
ATOM 1652 O O . GLU B 1 14 ? -4.941 20.312 15.75 1 96.69 14 GLU B O 1
ATOM 1657 N N . LYS B 1 15 ? -6.133 22.031 16.25 1 96.19 15 LYS B N 1
ATOM 1658 C CA . LYS B 1 15 ? -7.379 21.266 16.234 1 96.19 15 LYS B CA 1
ATOM 1659 C C . LYS B 1 15 ? -7.742 20.828 14.82 1 96.19 15 LYS B C 1
ATOM 1661 O O . LYS B 1 15 ? -8.18 19.703 14.609 1 96.19 15 LYS B O 1
ATOM 1666 N N . ALA B 1 16 ? -7.543 21.766 13.906 1 96.94 16 ALA B N 1
ATOM 1667 C CA . ALA B 1 16 ? -7.824 21.438 12.516 1 96.94 16 ALA B CA 1
ATOM 1668 C C . ALA B 1 16 ? -6.887 20.328 12.016 1 96.94 16 ALA B C 1
ATOM 1670 O O . ALA B 1 16 ? -7.27 19.531 11.164 1 96.94 16 ALA B O 1
ATOM 1671 N N . PHE B 1 17 ? -5.684 20.328 12.508 1 97.94 17 PHE B N 1
ATOM 1672 C CA . PHE B 1 17 ? -4.719 19.312 12.102 1 97.94 17 PHE B CA 1
ATOM 1673 C C . PHE B 1 17 ? -5.164 17.922 12.539 1 97.94 17 PHE B C 1
ATOM 1675 O O . PHE B 1 17 ? -4.98 16.953 11.812 1 97.94 17 PHE B O 1
ATOM 1682 N N . GLU B 1 18 ? -5.781 17.891 13.695 1 97.19 18 GLU B N 1
ATOM 1683 C CA . GLU B 1 18 ? -6.336 16.609 14.156 1 97.19 18 GLU B CA 1
ATOM 1684 C C . GLU B 1 18 ? -7.445 16.125 13.227 1 97.19 18 GLU B C 1
ATOM 1686 O O . GLU B 1 18 ? -7.527 14.938 12.914 1 97.19 18 GLU B O 1
ATOM 1691 N N . LEU B 1 19 ? -8.203 17.047 12.836 1 96.75 19 LEU B N 1
ATOM 1692 C CA . LEU B 1 19 ? -9.266 16.734 11.883 1 96.75 19 LEU B CA 1
ATOM 1693 C C . LEU B 1 19 ? -8.68 16.25 10.562 1 96.75 19 LEU B C 1
ATOM 1695 O O . LEU B 1 19 ? -9.164 15.273 9.984 1 96.75 19 LEU B O 1
ATOM 1699 N N . PHE B 1 20 ? -7.668 16.969 10.109 1 96.56 20 PHE B N 1
ATOM 1700 C CA . PHE B 1 20 ? -6.965 16.609 8.891 1 96.56 20 PHE B CA 1
ATOM 1701 C C . PHE B 1 20 ? -6.449 15.172 8.969 1 96.56 20 PHE B C 1
ATOM 1703 O O . PHE B 1 20 ? -6.688 14.367 8.07 1 96.56 20 PHE B O 1
ATOM 1710 N N . LYS B 1 21 ? -5.887 14.836 10.07 1 96.75 21 LYS B N 1
ATOM 1711 C CA . LYS B 1 21 ? -5.32 13.508 10.273 1 96.75 21 LYS B CA 1
ATOM 1712 C C . LYS B 1 21 ? -6.41 12.438 10.258 1 96.75 21 LYS B C 1
ATOM 1714 O O . LYS B 1 21 ? -6.211 11.344 9.719 1 96.75 21 LYS B O 1
ATOM 1719 N N . GLU B 1 22 ? -7.516 12.758 10.727 1 94.69 22 GLU B N 1
ATOM 1720 C CA . GLU B 1 22 ? -8.562 11.758 10.938 1 94.69 22 GLU B CA 1
ATOM 1721 C C . GLU B 1 22 ? -9.461 11.633 9.703 1 94.69 22 GLU B C 1
ATOM 1723 O O . GLU B 1 22 ? -9.867 10.531 9.336 1 94.69 22 GLU B O 1
ATOM 1728 N N . GLU B 1 23 ? -9.656 12.844 9.055 1 94.19 23 GLU B N 1
ATOM 1729 C CA . GLU B 1 23 ? -10.719 12.82 8.055 1 94.19 23 GLU B CA 1
ATOM 1730 C C . GLU B 1 23 ? -10.219 13.344 6.711 1 94.19 23 GLU B C 1
ATOM 1732 O O . GLU B 1 23 ? -10.945 13.32 5.715 1 94.19 23 GLU B O 1
ATOM 1737 N N . GLY B 1 24 ? -9.031 13.805 6.672 1 93.81 24 GLY B N 1
ATOM 1738 C CA . GLY B 1 24 ? -8.461 14.25 5.41 1 93.81 24 GLY B CA 1
ATOM 1739 C C . GLY B 1 24 ? -8.609 15.742 5.184 1 93.81 24 GLY B C 1
ATOM 1740 O O . GLY B 1 24 ? -9.422 16.406 5.84 1 93.81 24 GLY B O 1
ATOM 1741 N N . ILE B 1 25 ? -7.879 16.219 4.242 1 94.06 25 ILE B N 1
ATOM 1742 C CA . ILE B 1 25 ? -7.801 17.656 3.982 1 94.06 25 ILE B CA 1
ATOM 1743 C C . ILE B 1 25 ? -9.141 18.141 3.439 1 94.06 25 ILE B C 1
ATOM 1745 O O . ILE B 1 25 ? -9.508 19.297 3.65 1 94.06 25 ILE B O 1
ATOM 1749 N N . GLU B 1 26 ? -9.883 17.328 2.811 1 92.31 26 GLU B N 1
ATOM 1750 C CA . GLU B 1 26 ? -11.172 17.703 2.223 1 92.31 26 GLU B CA 1
ATOM 1751 C C . GLU B 1 26 ? -12.219 17.953 3.305 1 92.31 26 GLU B C 1
ATOM 1753 O O . GLU B 1 26 ? -13.242 18.594 3.049 1 92.31 26 GLU B O 1
ATOM 1758 N N . SER B 1 27 ? -11.984 17.469 4.418 1 94.19 27 SER B N 1
ATOM 1759 C CA . SER B 1 27 ? -12.93 17.625 5.516 1 94.19 27 SER B CA 1
ATOM 1760 C C . SER B 1 27 ? -12.797 19 6.172 1 94.19 27 SER B C 1
ATOM 1762 O O . SER B 1 27 ? -13.656 19.406 6.953 1 94.19 27 SER B O 1
ATOM 1764 N N . ILE B 1 28 ? -11.758 19.672 5.836 1 96.25 28 ILE B N 1
ATOM 1765 C CA . ILE B 1 28 ? -11.508 20.969 6.449 1 96.25 28 ILE B CA 1
ATOM 1766 C C . ILE B 1 28 ? -12.461 22.016 5.863 1 96.25 28 ILE B C 1
ATOM 1768 O O . ILE B 1 28 ? -12.305 22.422 4.711 1 96.25 28 ILE B O 1
ATOM 1772 N N . SER B 1 29 ? -13.438 22.344 6.613 1 95.38 29 SER B N 1
ATOM 1773 C CA . SER B 1 29 ? -14.422 23.375 6.316 1 95.38 29 SER B CA 1
ATOM 1774 C C . SER B 1 29 ? -14.734 24.203 7.555 1 95.38 29 SER B C 1
ATOM 1776 O O . SER B 1 29 ? -14.422 23.812 8.68 1 95.38 29 SER B O 1
ATOM 1778 N N . ALA B 1 30 ? -15.305 25.375 7.273 1 92.5 30 ALA B N 1
ATOM 1779 C CA . ALA B 1 30 ? -15.664 26.25 8.391 1 92.5 30 ALA B CA 1
ATOM 1780 C C . ALA B 1 30 ? -16.641 25.562 9.336 1 92.5 30 ALA B C 1
ATOM 1782 O O . ALA B 1 30 ? -16.516 25.688 10.555 1 92.5 30 ALA B O 1
ATOM 1783 N N . ARG B 1 31 ? -17.469 24.844 8.773 1 94 31 ARG B N 1
ATOM 1784 C CA . ARG B 1 31 ? -18.469 24.125 9.562 1 94 31 ARG B CA 1
ATOM 1785 C C . ARG B 1 31 ? -17.797 23.062 10.438 1 94 31 ARG B C 1
ATOM 1787 O O . ARG B 1 31 ? -18.031 23.016 11.648 1 94 31 ARG B O 1
ATOM 1794 N N . ASN B 1 32 ? -16.953 22.25 9.93 1 96.25 32 ASN B N 1
ATOM 1795 C CA . ASN B 1 32 ? -16.312 21.172 10.656 1 96.25 32 ASN B CA 1
ATOM 1796 C C . ASN B 1 32 ? -15.336 21.688 11.711 1 96.25 32 ASN B C 1
ATOM 1798 O O . ASN B 1 32 ? -15.273 21.156 12.82 1 96.25 32 ASN B O 1
ATOM 1802 N N . VAL B 1 33 ? -14.586 22.688 11.375 1 94.69 33 VAL B N 1
ATOM 1803 C CA . VAL B 1 33 ? -13.641 23.281 12.305 1 94.69 33 VAL B CA 1
ATOM 1804 C C . VAL B 1 33 ? -14.391 23.969 13.438 1 94.69 33 VAL B C 1
ATOM 1806 O O . VAL B 1 33 ? -14 23.875 14.602 1 94.69 33 VAL B O 1
ATOM 1809 N N . GLY B 1 34 ? -15.422 24.641 13.094 1 93.69 34 GLY B N 1
ATOM 1810 C CA . GLY B 1 34 ? -16.281 25.219 14.117 1 93.69 34 GLY B CA 1
ATOM 1811 C C . GLY B 1 34 ? -16.812 24.203 15.109 1 93.69 34 GLY B C 1
ATOM 1812 O O . GLY B 1 34 ? -16.797 24.438 16.312 1 93.69 34 GLY B O 1
ATOM 1813 N N . LYS B 1 35 ? -17.203 23.094 14.547 1 94.25 35 LYS B N 1
ATOM 1814 C CA . LYS B 1 35 ? -17.75 22.016 15.375 1 94.25 35 LYS B CA 1
ATOM 1815 C C . LYS B 1 35 ? -16.703 21.516 16.359 1 94.25 35 LYS B C 1
ATOM 1817 O O . LYS B 1 35 ? -17 21.328 17.547 1 94.25 35 LYS B O 1
ATOM 1822 N N . ILE B 1 36 ? -15.539 21.391 15.922 1 92.19 36 ILE B N 1
ATOM 1823 C CA . ILE B 1 36 ? -14.484 20.828 16.766 1 92.19 36 ILE B CA 1
ATOM 1824 C C . ILE B 1 36 ? -14.094 21.844 17.844 1 92.19 36 ILE B C 1
ATOM 1826 O O . ILE B 1 36 ? -13.75 21.469 18.969 1 92.19 36 ILE B O 1
ATOM 1830 N N . LEU B 1 37 ? -14.18 23.109 17.516 1 92.5 37 LEU B N 1
ATOM 1831 C CA . LEU B 1 37 ? -13.797 24.172 18.438 1 92.5 37 LEU B CA 1
ATOM 1832 C C . LEU B 1 37 ? -15 24.641 19.25 1 92.5 37 LEU B C 1
ATOM 1834 O O . LEU B 1 37 ? -14.867 25.484 20.141 1 92.5 37 LEU B O 1
ATOM 1838 N N . ASP B 1 38 ? -16.078 24.031 18.953 1 91.88 38 ASP B N 1
ATOM 1839 C CA . ASP B 1 38 ? -17.328 24.453 19.578 1 91.88 38 ASP B CA 1
ATOM 1840 C C . ASP B 1 38 ? -17.531 25.969 19.438 1 91.88 38 ASP B C 1
ATOM 1842 O O . ASP B 1 38 ? -17.75 26.672 20.438 1 91.88 38 ASP B O 1
ATOM 1846 N N . ALA B 1 39 ? -17.406 26.438 18.281 1 90.44 39 ALA B N 1
ATOM 1847 C CA . ALA B 1 39 ? -17.516 27.859 17.969 1 90.44 39 ALA B CA 1
ATOM 1848 C C . ALA B 1 39 ? -18.203 28.062 16.625 1 90.44 39 ALA B C 1
ATOM 1850 O O . ALA B 1 39 ? -18.25 27.156 15.797 1 90.44 39 ALA B O 1
ATOM 1851 N N . SER B 1 40 ? -18.781 29.281 16.516 1 88.5 40 SER B N 1
ATOM 1852 C CA . SER B 1 40 ? -19.266 29.672 15.195 1 88.5 40 SER B CA 1
ATOM 1853 C C . SER B 1 40 ? -18.109 29.906 14.227 1 88.5 40 SER B C 1
ATOM 1855 O O . SER B 1 40 ? -16.969 30.062 14.648 1 88.5 40 SER B O 1
ATOM 1857 N N . PRO B 1 41 ? -18.422 29.969 12.867 1 87.44 41 PRO B N 1
ATOM 1858 C CA . PRO B 1 41 ? -17.375 30.188 11.867 1 87.44 41 PRO B CA 1
ATOM 1859 C C . PRO B 1 41 ? -16.75 31.578 11.961 1 87.44 41 PRO B C 1
ATOM 1861 O O . PRO B 1 41 ? -15.57 31.75 11.617 1 87.44 41 PRO B O 1
ATOM 1864 N N . ALA B 1 42 ? -17.422 32.5 12.43 1 87.06 42 ALA B N 1
ATOM 1865 C CA . ALA B 1 42 ? -17 33.906 12.375 1 87.06 42 ALA B CA 1
ATOM 1866 C C . ALA B 1 42 ? -15.664 34.094 13.094 1 87.06 42 ALA B C 1
ATOM 1868 O O . ALA B 1 42 ? -14.727 34.656 12.523 1 87.06 42 ALA B O 1
ATOM 1869 N N . PRO B 1 43 ? -15.492 33.656 14.289 1 88.44 43 PRO B N 1
ATOM 1870 C CA . PRO B 1 43 ? -14.211 33.844 14.977 1 88.44 43 PRO B CA 1
ATOM 1871 C C . PRO B 1 43 ? -13.055 33.125 14.281 1 88.44 43 PRO B C 1
ATOM 1873 O O . PRO B 1 43 ? -11.906 33.562 14.375 1 88.44 43 PRO B O 1
ATOM 1876 N N . ILE B 1 44 ? -13.281 32.062 13.594 1 89.31 44 ILE B N 1
ATOM 1877 C CA . ILE B 1 44 ? -12.273 31.297 12.867 1 89.31 44 ILE B CA 1
ATOM 1878 C C . ILE B 1 44 ? -11.742 32.125 11.695 1 89.31 44 ILE B C 1
ATOM 1880 O O . ILE B 1 44 ? -10.531 32.219 11.5 1 89.31 44 ILE B O 1
ATOM 1884 N N . TYR B 1 45 ? -12.664 32.781 11.039 1 90.44 45 TYR B N 1
ATOM 1885 C CA . TYR B 1 45 ? -12.289 33.594 9.891 1 90.44 45 TYR B CA 1
ATOM 1886 C C . TYR B 1 45 ? -11.508 34.812 10.32 1 90.44 45 TYR B C 1
ATOM 1888 O O . TYR B 1 45 ? -10.625 35.281 9.602 1 90.44 45 TYR B O 1
ATOM 1896 N N . LYS B 1 46 ? -11.836 35.25 11.406 1 90 46 LYS B N 1
ATOM 1897 C CA . LYS B 1 46 ? -11.125 36.406 11.93 1 90 46 LYS B CA 1
ATOM 1898 C C . LYS B 1 46 ? -9.656 36.094 12.188 1 90 46 LYS B C 1
ATOM 1900 O O . LYS B 1 46 ? -8.773 36.906 11.914 1 90 46 LYS B O 1
ATOM 1905 N N . SER B 1 47 ? -9.406 34.938 12.617 1 90.69 47 SER B N 1
ATOM 1906 C CA . SER B 1 47 ? -8.055 34.531 13 1 90.69 47 SER B CA 1
ATOM 1907 C C . SER B 1 47 ? -7.277 34 11.797 1 90.69 47 SER B C 1
ATOM 1909 O O . SER B 1 47 ? -6.094 34.281 11.641 1 90.69 47 SER B O 1
ATOM 1911 N N . ILE B 1 48 ? -7.902 33.219 10.875 1 91.5 48 ILE B N 1
ATOM 1912 C CA . ILE B 1 48 ? -7.184 32.438 9.859 1 91.5 48 ILE B CA 1
ATOM 1913 C C . ILE B 1 48 ? -7.379 33.094 8.492 1 91.5 48 ILE B C 1
ATOM 1915 O O . ILE B 1 48 ? -6.621 32.844 7.555 1 91.5 48 ILE B O 1
ATOM 1919 N N . GLY B 1 49 ? -8.406 33.938 8.305 1 90.38 49 GLY B N 1
ATOM 1920 C CA . GLY B 1 49 ? -8.664 34.656 7.051 1 90.38 49 GLY B CA 1
ATOM 1921 C C . GLY B 1 49 ? -9.539 33.844 6.098 1 90.38 49 GLY B C 1
ATOM 1922 O O . GLY B 1 49 ? -10.594 34.344 5.676 1 90.38 49 GLY B O 1
ATOM 1923 N N . SER B 1 50 ? -9.047 32.656 5.672 1 93.62 50 SER B N 1
ATOM 1924 C CA . SER B 1 50 ? -9.82 31.812 4.762 1 93.62 50 SER B CA 1
ATOM 1925 C C . SER B 1 50 ? -9.523 30.344 4.988 1 93.62 50 SER B C 1
ATOM 1927 O O . SER B 1 50 ? -8.477 29.984 5.52 1 93.62 50 SER B O 1
ATOM 1929 N N . MET B 1 51 ? -10.453 29.547 4.512 1 94.25 51 MET B N 1
ATOM 1930 C CA . MET B 1 51 ? -10.25 28.109 4.625 1 94.25 51 MET B CA 1
ATOM 1931 C C . MET B 1 51 ? -9.133 27.641 3.693 1 94.25 51 MET B C 1
ATOM 1933 O O . MET B 1 51 ? -8.445 26.656 3.982 1 94.25 51 MET B O 1
ATOM 1937 N N . LYS B 1 52 ? -8.992 28.391 2.637 1 95.44 52 LYS B N 1
ATOM 1938 C CA . LYS B 1 52 ? -7.867 28.109 1.747 1 95.44 52 LYS B CA 1
ATOM 1939 C C . LYS B 1 52 ? -6.535 28.297 2.467 1 95.44 52 LYS B C 1
ATOM 1941 O O . LYS B 1 52 ? -5.637 27.469 2.354 1 95.44 52 LYS B O 1
ATOM 1946 N N . ASN B 1 53 ? -6.465 29.344 3.201 1 95.69 53 ASN B N 1
ATOM 1947 C CA . ASN B 1 53 ? -5.262 29.609 3.982 1 95.69 53 ASN B CA 1
ATOM 1948 C C . ASN B 1 53 ? -5.047 28.562 5.062 1 95.69 53 ASN B C 1
ATOM 1950 O O . ASN B 1 53 ? -3.92 28.109 5.289 1 95.69 53 ASN B O 1
ATOM 1954 N N . LEU B 1 54 ? -6.109 28.203 5.715 1 96.56 54 LEU B N 1
ATOM 1955 C CA . LEU B 1 54 ? -6.012 27.172 6.746 1 96.56 54 LEU B CA 1
ATOM 1956 C C . LEU B 1 54 ? -5.492 25.859 6.164 1 96.56 54 LEU B C 1
ATOM 1958 O O . LEU B 1 54 ? -4.574 25.25 6.715 1 96.56 54 LEU B O 1
ATOM 1962 N N . LYS B 1 55 ? -6.023 25.469 5.016 1 96.75 55 LYS B N 1
ATOM 1963 C CA . LYS B 1 55 ? -5.582 24.234 4.371 1 96.75 55 LYS B CA 1
ATOM 1964 C C . LYS B 1 55 ? -4.102 24.297 4.02 1 96.75 55 LYS B C 1
ATOM 1966 O O . LYS B 1 55 ? -3.371 23.312 4.211 1 96.75 55 LYS B O 1
ATOM 1971 N N . LYS B 1 56 ? -3.709 25.438 3.566 1 96.5 56 LYS B N 1
ATOM 1972 C CA . LYS B 1 56 ? -2.299 25.625 3.232 1 96.5 56 LYS B CA 1
ATOM 1973 C C . LYS B 1 56 ? -1.415 25.453 4.465 1 96.5 56 LYS B C 1
ATOM 1975 O O . LYS B 1 56 ? -0.371 24.797 4.398 1 96.5 56 LYS B O 1
ATOM 1980 N N . GLU B 1 57 ? -1.85 26 5.516 1 96.94 57 GLU B N 1
ATOM 1981 C CA . GLU B 1 57 ? -1.09 25.906 6.758 1 96.94 57 GLU B CA 1
ATOM 1982 C C . GLU B 1 57 ? -1.053 24.469 7.273 1 96.94 57 GLU B C 1
ATOM 1984 O O . GLU B 1 57 ? -0.033 24.016 7.797 1 96.94 57 GLU B O 1
ATOM 1989 N N . LEU B 1 58 ? -2.121 23.766 7.148 1 97.94 58 LEU B N 1
ATOM 1990 C CA . LEU B 1 58 ? -2.197 22.391 7.602 1 97.94 58 LEU B CA 1
ATOM 1991 C C . LEU B 1 58 ? -1.29 21.484 6.77 1 97.94 58 LEU B C 1
ATOM 1993 O O . LEU B 1 58 ? -0.591 20.641 7.309 1 97.94 58 LEU B O 1
ATOM 1997 N N . ILE B 1 59 ? -1.29 21.75 5.492 1 97 59 ILE B N 1
ATOM 1998 C CA . ILE B 1 59 ? -0.439 20.984 4.598 1 97 59 ILE B CA 1
ATOM 1999 C C . ILE B 1 59 ? 1.029 21.266 4.91 1 97 59 ILE B C 1
ATOM 2001 O O . ILE B 1 59 ? 1.847 20.344 4.957 1 97 59 ILE B O 1
ATOM 2005 N N . LYS B 1 60 ? 1.323 22.484 5.121 1 97.5 60 LYS B N 1
ATOM 2006 C CA . LYS B 1 60 ? 2.686 22.844 5.496 1 97.5 60 LYS B CA 1
ATOM 2007 C C . LYS B 1 60 ? 3.104 22.156 6.789 1 97.5 60 LYS B C 1
ATOM 2009 O O . LYS B 1 60 ? 4.219 21.641 6.895 1 97.5 60 LYS B O 1
ATOM 2014 N N . LYS B 1 61 ? 2.236 22.188 7.75 1 98.06 61 LYS B N 1
ATOM 2015 C CA . LYS B 1 61 ? 2.516 21.531 9.023 1 98.06 61 LYS B CA 1
ATOM 2016 C C . LYS B 1 61 ? 2.762 20.031 8.828 1 98.06 61 LYS B C 1
ATOM 2018 O O . LYS B 1 61 ? 3.68 19.469 9.422 1 98.06 61 LYS B O 1
ATOM 2023 N N . ALA B 1 62 ? 1.958 19.391 7.992 1 98.06 62 ALA B N 1
ATOM 2024 C CA . ALA B 1 62 ? 2.111 17.969 7.688 1 98.06 62 ALA B CA 1
ATOM 2025 C C . ALA B 1 62 ? 3.441 17.703 6.988 1 98.06 62 ALA B C 1
ATOM 2027 O O . ALA B 1 62 ? 4.141 16.734 7.32 1 98.06 62 ALA B O 1
ATOM 2028 N N . LYS B 1 63 ? 3.775 18.578 6.078 1 98.06 63 LYS B N 1
ATOM 2029 C CA . LYS B 1 63 ? 5.027 18.438 5.34 1 98.06 63 LYS B CA 1
ATOM 2030 C C . LYS B 1 63 ? 6.23 18.609 6.258 1 98.06 63 LYS B C 1
ATOM 2032 O O . LYS B 1 63 ? 7.211 17.875 6.16 1 98.06 63 LYS B O 1
ATOM 2037 N N . ASP B 1 64 ? 6.113 19.594 7.105 1 98.06 64 ASP B N 1
ATOM 2038 C CA . ASP B 1 64 ? 7.195 19.828 8.055 1 98.06 64 ASP B CA 1
ATOM 2039 C C . ASP B 1 64 ? 7.398 18.625 8.969 1 98.06 64 ASP B C 1
ATOM 2041 O O . ASP B 1 64 ? 8.539 18.219 9.234 1 98.06 64 ASP B O 1
ATOM 2045 N N . LEU B 1 65 ? 6.352 18.062 9.406 1 98.25 65 LEU B N 1
ATOM 2046 C CA . LEU B 1 65 ? 6.414 16.875 10.234 1 98.25 65 LEU B CA 1
ATOM 2047 C C . LEU B 1 65 ? 7.059 15.711 9.477 1 98.25 65 LEU B C 1
ATOM 2049 O O . LEU B 1 65 ? 7.93 15.023 10.016 1 98.25 65 LEU B O 1
ATOM 2053 N N . PHE B 1 66 ? 6.664 15.539 8.234 1 98.5 66 PHE B N 1
ATOM 2054 C CA . PHE B 1 66 ? 7.191 14.469 7.395 1 98.5 66 PHE B CA 1
ATOM 2055 C C . PHE B 1 66 ? 8.688 14.656 7.164 1 98.5 66 PHE B C 1
ATOM 2057 O O . PHE B 1 66 ? 9.461 13.695 7.25 1 98.5 66 PHE B O 1
ATOM 2064 N N . ILE B 1 67 ? 9.102 15.867 6.922 1 97.88 67 ILE B N 1
ATOM 2065 C CA . ILE B 1 67 ? 10.508 16.172 6.66 1 97.88 67 ILE B CA 1
ATOM 2066 C C . ILE B 1 67 ? 11.352 15.82 7.883 1 97.88 67 ILE B C 1
ATOM 2068 O O . ILE B 1 67 ? 12.477 15.352 7.746 1 97.88 67 ILE B O 1
ATOM 2072 N N . GLU B 1 68 ? 10.812 16 9.062 1 98.12 68 GLU B N 1
ATOM 2073 C CA . GLU B 1 68 ? 11.531 15.625 10.273 1 98.12 68 GLU B CA 1
ATOM 2074 C C . GLU B 1 68 ? 11.883 14.141 10.281 1 98.12 68 GLU B C 1
ATOM 2076 O O . GLU B 1 68 ? 12.977 13.758 10.703 1 98.12 68 GLU B O 1
ATOM 2081 N N . TYR B 1 69 ? 10.969 13.359 9.805 1 98.25 69 TYR B N 1
ATOM 2082 C CA . TYR B 1 69 ? 11.211 11.922 9.742 1 98.25 69 TYR B CA 1
ATOM 2083 C C . TYR B 1 69 ? 12.234 11.594 8.656 1 98.25 69 TYR B C 1
ATOM 2085 O O . TYR B 1 69 ? 13.109 10.75 8.867 1 98.25 69 TYR B O 1
ATOM 2093 N N . LEU B 1 70 ? 12.133 12.281 7.539 1 97.5 70 LEU B N 1
ATOM 2094 C CA . LEU B 1 70 ? 13.008 11.992 6.406 1 97.5 70 LEU B CA 1
ATOM 2095 C C . LEU B 1 70 ? 14.445 12.383 6.715 1 97.5 70 LEU B C 1
ATOM 2097 O O . LEU B 1 70 ? 15.383 11.727 6.258 1 97.5 70 LEU B O 1
ATOM 2101 N N . SER B 1 71 ? 14.617 13.438 7.484 1 96 71 SER B N 1
ATOM 2102 C CA . SER B 1 71 ? 15.93 14.055 7.652 1 96 71 SER B CA 1
ATOM 2103 C C . SER B 1 71 ? 16.641 13.5 8.875 1 96 71 SER B C 1
ATOM 2105 O O . SER B 1 71 ? 17.844 13.75 9.062 1 96 71 SER B O 1
ATOM 2107 N N . LYS B 1 72 ? 15.969 12.758 9.688 1 96.81 72 LYS B N 1
ATOM 2108 C CA . LYS B 1 72 ? 16.562 12.242 10.914 1 96.81 72 LYS B CA 1
ATOM 2109 C C . LYS B 1 72 ? 17.672 11.227 10.594 1 96.81 72 LYS B C 1
ATOM 2111 O O . LYS B 1 72 ? 17.469 10.312 9.789 1 96.81 72 LYS B O 1
ATOM 2116 N N . ARG B 1 73 ? 18.797 11.414 11.188 1 95.88 73 ARG B N 1
ATOM 2117 C CA . ARG B 1 73 ? 19.875 10.445 11.047 1 95.88 73 ARG B CA 1
ATOM 2118 C C . ARG B 1 73 ? 19.641 9.219 11.914 1 95.88 73 ARG B C 1
ATOM 2120 O O . ARG B 1 73 ? 19.391 9.336 13.117 1 95.88 73 ARG B O 1
ATOM 2127 N N . ARG B 1 74 ? 19.672 8.039 11.32 1 95.5 74 ARG B N 1
ATOM 2128 C CA . ARG B 1 74 ? 19.406 6.805 12.047 1 95.5 74 ARG B CA 1
ATOM 2129 C C . ARG B 1 74 ? 20.547 5.812 11.867 1 95.5 74 ARG B C 1
ATOM 2131 O O . ARG B 1 74 ? 21.188 5.41 12.844 1 95.5 74 ARG B O 1
ATOM 2138 N N . THR B 1 75 ? 20.891 5.465 10.664 1 93.06 75 THR B N 1
ATOM 2139 C CA . THR B 1 75 ? 21.953 4.508 10.352 1 93.06 75 THR B CA 1
ATOM 2140 C C . THR B 1 75 ? 23.188 5.227 9.836 1 93.06 75 THR B C 1
ATOM 2142 O O . THR B 1 75 ? 24.281 4.66 9.828 1 93.06 75 THR B O 1
ATOM 2145 N N . GLY B 1 76 ? 23.047 6.383 9.328 1 90.88 76 GLY B N 1
ATOM 2146 C CA . GLY B 1 76 ? 24.125 7.121 8.688 1 90.88 76 GLY B CA 1
ATOM 2147 C C . GLY B 1 76 ? 24.141 6.969 7.176 1 90.88 76 GLY B C 1
ATOM 2148 O O . GLY B 1 76 ? 24.844 7.703 6.48 1 90.88 76 GLY B O 1
ATOM 2149 N N . ILE B 1 77 ? 23.438 6.051 6.645 1 88.81 77 ILE B N 1
ATOM 2150 C CA . ILE B 1 77 ? 23.25 5.902 5.207 1 88.81 77 ILE B CA 1
ATOM 2151 C C . ILE B 1 77 ? 22.016 6.68 4.766 1 88.81 77 ILE B C 1
ATOM 2153 O O . ILE B 1 77 ? 20.891 6.285 5.062 1 88.81 77 ILE B O 1
ATOM 2157 N N . LYS B 1 78 ? 22.172 7.684 4.059 1 89 78 LYS B N 1
ATOM 2158 C CA . LYS B 1 78 ? 21.141 8.688 3.787 1 89 78 LYS B CA 1
ATOM 2159 C C . LYS B 1 78 ? 19.906 8.047 3.164 1 89 78 LYS B C 1
ATOM 2161 O O . LYS B 1 78 ? 18.781 8.266 3.629 1 89 78 LYS B O 1
ATOM 2166 N N . PHE B 1 79 ? 20.109 7.285 2.102 1 89.62 79 PHE B N 1
ATOM 2167 C CA . PHE B 1 79 ? 18.984 6.684 1.397 1 89.62 79 PHE B CA 1
ATOM 2168 C C . PHE B 1 79 ? 18.203 5.746 2.318 1 89.62 79 PHE B C 1
ATOM 2170 O O . PHE B 1 79 ? 16.969 5.77 2.34 1 89.62 79 PHE B O 1
ATOM 2177 N N . LEU B 1 80 ? 18.953 4.973 3.045 1 92.75 80 LEU B N 1
ATOM 2178 C CA . LEU B 1 80 ? 18.312 4.07 4 1 92.75 80 LEU B CA 1
ATOM 2179 C C . LEU B 1 80 ? 17.547 4.852 5.062 1 92.75 80 LEU B C 1
ATOM 2181 O O . LEU B 1 80 ? 16.438 4.48 5.426 1 92.75 80 LEU B O 1
ATOM 2185 N N . ASP B 1 81 ? 18.094 5.953 5.508 1 95.31 81 ASP B N 1
ATOM 2186 C CA . ASP B 1 81 ? 17.469 6.789 6.523 1 95.31 81 ASP B CA 1
ATOM 2187 C C . ASP B 1 81 ? 16.172 7.402 6.004 1 95.31 81 ASP B C 1
ATOM 2189 O O . ASP B 1 81 ? 15.203 7.559 6.758 1 95.31 81 ASP B O 1
ATOM 2193 N N . ILE B 1 82 ? 16.172 7.723 4.75 1 95.69 82 ILE B N 1
ATOM 2194 C CA . ILE B 1 82 ? 14.953 8.258 4.141 1 95.69 82 ILE B CA 1
ATOM 2195 C C . ILE B 1 82 ? 13.859 7.195 4.141 1 95.69 82 ILE B C 1
ATOM 2197 O O . ILE B 1 82 ? 12.727 7.457 4.559 1 95.69 82 ILE B O 1
ATOM 2201 N N . GLY B 1 83 ? 14.203 5.969 3.709 1 97 83 GLY B N 1
ATOM 2202 C CA . GLY B 1 83 ? 13.242 4.875 3.73 1 97 83 GLY B CA 1
ATOM 2203 C C . GLY B 1 83 ? 12.719 4.57 5.121 1 97 83 GLY B C 1
ATOM 2204 O O . GLY B 1 83 ? 11.516 4.363 5.301 1 97 83 GLY B O 1
ATOM 2205 N N . MET B 1 84 ? 13.609 4.574 6.066 1 97.38 84 MET B N 1
ATOM 2206 C CA . MET B 1 84 ? 13.203 4.348 7.453 1 97.38 84 MET B CA 1
ATOM 2207 C C . MET B 1 84 ? 12.273 5.453 7.934 1 97.38 84 MET B C 1
ATOM 2209 O O . MET B 1 84 ? 11.281 5.184 8.617 1 97.38 84 MET B O 1
ATOM 2213 N N . GLY B 1 85 ? 12.656 6.668 7.59 1 98.31 85 GLY B N 1
ATOM 2214 C CA . GLY B 1 85 ? 11.812 7.793 7.973 1 98.31 85 GLY B CA 1
ATOM 2215 C C . GLY B 1 85 ? 10.391 7.668 7.469 1 98.31 85 GLY B C 1
ATOM 2216 O O . GLY B 1 85 ? 9.438 7.941 8.203 1 98.31 85 GLY B O 1
ATOM 2217 N N . ILE B 1 86 ? 10.219 7.238 6.207 1 98.06 86 ILE B N 1
ATOM 2218 C CA . ILE B 1 86 ? 8.898 7.051 5.617 1 98.06 86 ILE B CA 1
ATOM 2219 C C . ILE B 1 86 ? 8.133 5.98 6.395 1 98.06 86 ILE B C 1
ATOM 2221 O O . ILE B 1 86 ? 6.977 6.184 6.77 1 98.06 86 ILE B O 1
ATOM 2225 N N . SER B 1 87 ? 8.773 4.871 6.672 1 98.12 87 SER B N 1
ATOM 2226 C CA . SER B 1 87 ? 8.133 3.742 7.34 1 98.12 87 SER B CA 1
ATOM 2227 C C . SER B 1 87 ? 7.793 4.078 8.789 1 98.12 87 SER B C 1
ATOM 2229 O O . SER B 1 87 ? 6.723 3.717 9.281 1 98.12 87 SER B O 1
ATOM 2231 N N . ILE B 1 88 ? 8.664 4.758 9.461 1 98.5 88 ILE B N 1
ATOM 2232 C CA . ILE B 1 88 ? 8.422 5.129 10.852 1 98.5 88 ILE B CA 1
ATOM 2233 C C . ILE B 1 88 ? 7.324 6.184 10.922 1 98.5 88 ILE B C 1
ATOM 2235 O O . ILE B 1 88 ? 6.512 6.184 11.844 1 98.5 88 ILE B O 1
ATOM 2239 N N . PHE B 1 89 ? 7.324 7.105 9.93 1 98.44 89 PHE B N 1
ATOM 2240 C CA . PHE B 1 89 ? 6.207 8.031 9.812 1 98.44 89 PHE B CA 1
ATOM 2241 C C . PHE B 1 89 ? 4.887 7.281 9.711 1 98.44 89 PHE B C 1
ATOM 2243 O O . PHE B 1 89 ? 3.912 7.629 10.383 1 98.44 89 PHE B O 1
ATOM 2250 N N . ALA B 1 90 ? 4.844 6.242 8.883 1 97.5 90 ALA B N 1
ATOM 2251 C CA . ALA B 1 90 ? 3.645 5.426 8.727 1 97.5 90 ALA B CA 1
ATOM 2252 C C . ALA B 1 90 ? 3.256 4.766 10.047 1 97.5 90 ALA B C 1
ATOM 2254 O O . ALA B 1 90 ? 2.068 4.609 10.344 1 97.5 90 ALA B O 1
ATOM 2255 N N . ARG B 1 91 ? 4.242 4.348 10.805 1 97.56 91 ARG B N 1
ATOM 2256 C CA . ARG B 1 91 ? 4.02 3.682 12.086 1 97.56 91 ARG B CA 1
ATOM 2257 C C . ARG B 1 91 ? 3.486 4.66 13.125 1 97.56 91 ARG B C 1
ATOM 2259 O O . ARG B 1 91 ? 2.531 4.355 13.836 1 97.56 91 ARG B O 1
ATOM 2266 N N . GLU B 1 92 ? 4.043 5.867 13.234 1 97.81 92 GLU B N 1
ATOM 2267 C CA . GLU B 1 92 ? 3.799 6.785 14.344 1 97.81 92 GLU B CA 1
ATOM 2268 C C . GLU B 1 92 ? 2.727 7.812 13.977 1 97.81 92 GLU B C 1
ATOM 2270 O O . GLU B 1 92 ? 2.059 8.352 14.859 1 97.81 92 GLU B O 1
ATOM 2275 N N . GLU B 1 93 ? 2.631 8.125 12.695 1 97.5 93 GLU B N 1
ATOM 2276 C CA . GLU B 1 93 ? 1.619 9.039 12.172 1 97.5 93 GLU B CA 1
ATOM 2277 C C . GLU B 1 93 ? 0.703 8.336 11.18 1 97.5 93 GLU B C 1
ATOM 2279 O O . GLU B 1 93 ? 0.502 8.82 10.062 1 97.5 93 GLU B O 1
ATOM 2284 N N . LYS B 1 94 ? 0.143 7.254 11.672 1 95.56 94 LYS B N 1
ATOM 2285 C CA . LYS B 1 94 ? -0.62 6.34 10.828 1 95.56 94 LYS B CA 1
ATOM 2286 C C . LYS B 1 94 ? -1.759 7.066 10.117 1 95.56 94 LYS B C 1
ATOM 2288 O O . LYS B 1 94 ? -1.936 6.922 8.906 1 95.56 94 LYS B O 1
ATOM 2293 N N . GLN B 1 95 ? -2.541 7.867 10.828 1 95.81 95 GLN B N 1
ATOM 2294 C CA . GLN B 1 95 ? -3.707 8.523 10.258 1 95.81 95 GLN B CA 1
ATOM 2295 C C . GLN B 1 95 ? -3.303 9.5 9.156 1 95.81 95 GLN B C 1
ATOM 2297 O O . GLN B 1 95 ? -3.893 9.508 8.07 1 95.81 95 GLN B O 1
ATOM 2302 N N . LEU B 1 96 ? -2.287 10.266 9.469 1 96.88 96 LEU B N 1
ATOM 2303 C CA . LEU B 1 96 ? -1.812 11.227 8.477 1 96.88 96 LEU B CA 1
ATOM 2304 C C . LEU B 1 96 ? -1.23 10.516 7.262 1 96.88 96 LEU B C 1
ATOM 2306 O O . LEU B 1 96 ? -1.479 10.922 6.125 1 96.88 96 LEU B O 1
ATOM 2310 N N . PHE B 1 97 ? -0.468 9.445 7.453 1 96.69 97 PHE B N 1
ATOM 2311 C CA . PHE B 1 97 ? 0.107 8.664 6.363 1 96.69 97 PHE B CA 1
ATOM 2312 C C . PHE B 1 97 ? -0.984 8.156 5.43 1 96.69 97 PHE B C 1
ATOM 2314 O O . PHE B 1 97 ? -0.889 8.312 4.211 1 96.69 97 PHE B O 1
ATOM 2321 N N . LEU B 1 98 ? -1.963 7.617 6.039 1 93.88 98 LEU B N 1
ATOM 2322 C CA . LEU B 1 98 ? -3.025 7.016 5.238 1 93.88 98 LEU B CA 1
ATOM 2323 C C . LEU B 1 98 ? -3.791 8.086 4.461 1 93.88 98 LEU B C 1
ATOM 2325 O O . LEU B 1 98 ? -4.234 7.84 3.338 1 93.88 98 LEU B O 1
ATOM 2329 N N . GLN B 1 99 ? -3.934 9.273 4.977 1 93.12 99 GLN B N 1
ATOM 2330 C CA . GLN B 1 99 ? -4.637 10.352 4.289 1 93.12 99 GLN B CA 1
ATOM 2331 C C . GLN B 1 99 ? -3.84 10.859 3.092 1 93.12 99 GLN B C 1
ATOM 2333 O O . GLN B 1 99 ? -4.418 11.297 2.096 1 93.12 99 GLN B O 1
ATOM 2338 N N . VAL B 1 100 ? -2.564 10.719 3.188 1 94.06 100 VAL B N 1
ATOM 2339 C CA . VAL B 1 100 ? -1.702 11.297 2.164 1 94.06 100 VAL B CA 1
ATOM 2340 C C . VAL B 1 100 ? -1.381 10.25 1.101 1 94.06 100 VAL B C 1
ATOM 2342 O O . VAL B 1 100 ? -1.412 10.547 -0.097 1 94.06 100 VAL B O 1
ATOM 2345 N N . PHE B 1 101 ? -1.174 9 1.527 1 93.62 101 PHE B N 1
ATOM 2346 C CA . PHE B 1 101 ? -0.5 8.07 0.63 1 93.62 101 PHE B CA 1
ATOM 2347 C C . PHE B 1 101 ? -1.428 6.926 0.24 1 93.62 101 PHE B C 1
ATOM 2349 O O . PHE B 1 101 ? -1.078 6.094 -0.602 1 93.62 101 PHE B O 1
ATOM 2356 N N . SER B 1 102 ? -2.588 6.785 0.781 1 87.62 102 SER B N 1
ATOM 2357 C CA . SER B 1 102 ? -3.4 5.598 0.544 1 87.62 102 SER B CA 1
ATOM 2358 C C . SER B 1 102 ? -4.738 5.961 -0.092 1 87.62 102 SER B C 1
ATOM 2360 O O . SER B 1 102 ? -5.566 5.082 -0.348 1 87.62 102 SER B O 1
ATOM 2362 N N . LYS B 1 103 ? -5.055 7.152 -0.306 1 82 103 LYS B N 1
ATOM 2363 C CA . LYS B 1 103 ? -6.34 7.57 -0.863 1 82 103 LYS B CA 1
ATOM 2364 C C . LYS B 1 103 ? -6.34 7.461 -2.385 1 82 103 LYS B C 1
ATOM 2366 O O . LYS B 1 103 ? -5.277 7.414 -3.01 1 82 103 LYS B O 1
ATOM 2371 N N . ASP B 1 104 ? -7.57 7.172 -2.85 1 75.25 104 ASP B N 1
ATOM 2372 C CA . ASP B 1 104 ? -7.77 7.168 -4.297 1 75.25 104 ASP B CA 1
ATOM 2373 C C . ASP B 1 104 ? -7.277 8.469 -4.926 1 75.25 104 ASP B C 1
ATOM 2375 O O . ASP B 1 104 ? -7.629 9.555 -4.465 1 75.25 104 ASP B O 1
ATOM 2379 N N . ASN B 1 105 ? -6.207 8.242 -5.703 1 64.06 105 ASN B N 1
ATOM 2380 C CA . ASN B 1 105 ? -5.562 9.43 -6.258 1 64.06 105 ASN B CA 1
ATOM 2381 C C . ASN B 1 105 ? -6.074 9.742 -7.66 1 64.06 105 ASN B C 1
ATOM 2383 O O . ASN B 1 105 ? -5.969 8.906 -8.562 1 64.06 105 ASN B O 1
ATOM 2387 N N . ILE B 1 106 ? -7.191 10.359 -7.945 1 57.25 106 ILE B N 1
ATOM 2388 C CA . ILE B 1 106 ? -7.316 10.938 -9.273 1 57.25 106 ILE B CA 1
ATOM 2389 C C . ILE B 1 106 ? -6.168 11.914 -9.523 1 57.25 106 ILE B C 1
ATOM 2391 O O . ILE B 1 106 ? -5.371 12.188 -8.625 1 57.25 106 ILE B O 1
ATOM 2395 N N . GLU B 1 107 ? -6.168 12.898 -10.234 1 55.16 107 GLU B N 1
ATOM 2396 C CA . GLU B 1 107 ? -5.145 13.938 -10.266 1 55.16 107 GLU B CA 1
ATOM 2397 C C . GLU B 1 107 ? -4.766 14.375 -8.852 1 55.16 107 GLU B C 1
ATOM 2399 O O . GLU B 1 107 ? -5.57 14.984 -8.148 1 55.16 107 GLU B O 1
ATOM 2404 N N . GLY B 1 108 ? -3.939 14.078 -8.055 1 60.41 108 GLY B N 1
ATOM 2405 C CA . GLY B 1 108 ? -3.533 13.734 -6.699 1 60.41 108 GLY B CA 1
ATOM 2406 C C . GLY B 1 108 ? -2.512 14.695 -6.117 1 60.41 108 GLY B C 1
ATOM 2407 O O . GLY B 1 108 ? -1.338 14.344 -5.973 1 60.41 108 GLY B O 1
ATOM 2408 N N . SER B 1 109 ? -2.666 15.664 -5.93 1 78.75 109 SER B N 1
ATOM 2409 C CA . SER B 1 109 ? -1.866 16.844 -5.641 1 78.75 109 SER B CA 1
ATOM 2410 C C . SER B 1 109 ? -1.163 16.734 -4.293 1 78.75 109 SER B C 1
ATOM 2412 O O . SER B 1 109 ? 0.052 16.906 -4.203 1 78.75 109 SER B O 1
ATOM 2414 N N . LEU B 1 110 ? -1.908 16.062 -3.256 1 87.88 110 LEU B N 1
ATOM 2415 C CA . LEU B 1 110 ? -1.235 16.047 -1.962 1 87.88 110 LEU B CA 1
ATOM 2416 C C . LEU B 1 110 ? -0.094 15.039 -1.953 1 87.88 110 LEU B C 1
ATOM 2418 O O . LEU B 1 110 ? 0.999 15.336 -1.464 1 87.88 110 LEU B O 1
ATOM 2422 N N . ILE B 1 111 ? -0.285 13.891 -2.609 1 91.81 111 ILE B N 1
ATOM 2423 C CA . ILE B 1 111 ? 0.762 12.875 -2.643 1 91.81 111 ILE B CA 1
ATOM 2424 C C . ILE B 1 111 ? 1.951 13.383 -3.451 1 91.81 111 ILE B C 1
ATOM 2426 O O . ILE B 1 111 ? 3.105 13.141 -3.09 1 91.81 111 ILE B O 1
ATOM 2430 N N . ASP B 1 112 ? 1.687 14.172 -4.465 1 91.5 112 ASP B N 1
ATOM 2431 C CA . ASP B 1 112 ? 2.758 14.742 -5.277 1 91.5 112 ASP B CA 1
ATOM 2432 C C . ASP B 1 112 ? 3.641 15.672 -4.453 1 91.5 112 ASP B C 1
ATOM 2434 O O . ASP B 1 112 ? 4.863 15.68 -4.613 1 91.5 112 ASP B O 1
ATOM 2438 N N . GLU B 1 113 ? 2.992 16.391 -3.617 1 92.62 113 GLU B N 1
ATOM 2439 C CA . GLU B 1 113 ? 3.732 17.312 -2.758 1 92.62 113 GLU B CA 1
ATOM 2440 C C . GLU B 1 113 ? 4.68 16.562 -1.829 1 92.62 113 GLU B C 1
ATOM 2442 O O . GLU B 1 113 ? 5.828 16.969 -1.643 1 92.62 113 GLU B O 1
ATOM 2447 N N . PHE B 1 114 ? 4.234 15.5 -1.34 1 94.38 114 PHE B N 1
ATOM 2448 C CA . PHE B 1 114 ? 5.055 14.734 -0.409 1 94.38 114 PHE B CA 1
ATOM 2449 C C . PHE B 1 114 ? 6.125 13.953 -1.154 1 94.38 114 PHE B C 1
ATOM 2451 O O . PHE B 1 114 ? 7.262 13.836 -0.683 1 94.38 114 PHE B O 1
ATOM 2458 N N . LEU B 1 115 ? 5.797 13.43 -2.256 1 93.19 115 LEU B N 1
ATOM 2459 C CA . LEU B 1 115 ? 6.789 12.734 -3.07 1 93.19 115 LEU B CA 1
ATOM 2460 C C . LEU B 1 115 ? 7.91 13.68 -3.482 1 93.19 115 LEU B C 1
ATOM 2462 O O . LEU B 1 115 ? 9.07 13.281 -3.562 1 93.19 115 LEU B O 1
ATOM 2466 N N . ASN B 1 116 ? 7.531 14.922 -3.74 1 94.12 116 ASN B N 1
ATOM 2467 C CA . ASN B 1 116 ? 8.539 15.922 -4.07 1 94.12 116 ASN B CA 1
ATOM 2468 C C . ASN B 1 116 ? 9.523 16.141 -2.924 1 94.12 116 ASN B C 1
ATOM 2470 O O . ASN B 1 116 ? 10.711 16.359 -3.152 1 94.12 116 ASN B O 1
ATOM 2474 N N . LEU B 1 117 ? 9.055 16.031 -1.736 1 95.06 117 LEU B N 1
ATOM 2475 C CA . LEU B 1 117 ? 9.938 16.156 -0.583 1 95.06 117 LEU B CA 1
ATOM 2476 C C . LEU B 1 117 ? 10.93 14.984 -0.54 1 95.06 117 LEU B C 1
ATOM 2478 O O . LEU B 1 117 ? 12.109 15.18 -0.26 1 95.06 117 LEU B O 1
ATOM 2482 N N . ILE B 1 118 ? 10.453 13.789 -0.829 1 94.44 118 ILE B N 1
ATOM 2483 C CA . ILE B 1 118 ? 11.305 12.602 -0.842 1 94.44 118 ILE B CA 1
ATOM 2484 C C . ILE B 1 118 ? 12.367 12.742 -1.926 1 94.44 118 ILE B C 1
ATOM 2486 O O . ILE B 1 118 ? 13.555 12.531 -1.667 1 94.44 118 ILE B O 1
ATOM 2490 N N . ARG B 1 119 ? 11.906 13.133 -3.07 1 90.94 119 ARG B N 1
ATOM 2491 C CA . ARG B 1 119 ? 12.82 13.312 -4.191 1 90.94 119 ARG B CA 1
ATOM 2492 C C . ARG B 1 119 ? 13.891 14.352 -3.865 1 90.94 119 ARG B C 1
ATOM 2494 O O . ARG B 1 119 ? 15.07 14.156 -4.176 1 90.94 119 ARG B O 1
ATOM 2501 N N . GLU B 1 120 ? 13.484 15.469 -3.248 1 92.25 120 GLU B N 1
ATOM 2502 C CA . GLU B 1 120 ? 14.43 16.516 -2.867 1 92.25 120 GLU B CA 1
ATOM 2503 C C . GLU B 1 120 ? 15.461 16 -1.866 1 92.25 120 GLU B C 1
ATOM 2505 O O . GLU B 1 120 ? 16.641 16.359 -1.938 1 92.25 120 GLU B O 1
ATOM 2510 N N . GLU B 1 121 ? 15.016 15.188 -0.979 1 92.06 121 GLU B N 1
ATOM 2511 C CA . GLU B 1 121 ? 15.93 14.609 0 1 92.06 121 GLU B CA 1
ATOM 2512 C C . GLU B 1 121 ? 16.906 13.633 -0.659 1 92.06 121 GLU B C 1
ATOM 2514 O O . GLU B 1 121 ? 18.094 13.617 -0.34 1 92.06 121 GLU B O 1
ATOM 2519 N N . ILE B 1 122 ? 16.391 12.836 -1.591 1 87.94 122 ILE B N 1
ATOM 2520 C CA . ILE B 1 122 ? 17.219 11.852 -2.287 1 87.94 122 ILE B CA 1
ATOM 2521 C C . ILE B 1 122 ? 18.25 12.555 -3.156 1 87.94 122 ILE B C 1
ATOM 2523 O O . ILE B 1 122 ? 19.406 12.117 -3.244 1 87.94 122 ILE B O 1
ATOM 2527 N N . LYS B 1 123 ? 17.875 13.633 -3.773 1 84.62 123 LYS B N 1
ATOM 2528 C CA . LYS B 1 123 ? 18.719 14.391 -4.688 1 84.62 123 LYS B CA 1
ATOM 2529 C C . LYS B 1 123 ? 19.922 14.984 -3.953 1 84.62 123 LYS B C 1
ATOM 2531 O O . LYS B 1 123 ? 20.906 15.391 -4.582 1 84.62 123 LYS B O 1
ATOM 2536 N N . LYS B 1 124 ? 19.859 15.039 -2.734 1 86.38 124 LYS B N 1
ATOM 2537 C CA . LYS B 1 124 ? 21.016 15.523 -1.965 1 86.38 124 LYS B CA 1
ATOM 2538 C C . LYS B 1 124 ? 22.188 14.547 -2.057 1 86.38 124 LYS B C 1
ATOM 2540 O O . LYS B 1 124 ? 23.312 14.906 -1.729 1 86.38 124 LYS B O 1
ATOM 2545 N N . ASP B 1 125 ? 21.891 13.281 -2.404 1 81.06 125 ASP B N 1
ATOM 2546 C CA . ASP B 1 125 ? 22.953 12.336 -2.701 1 81.06 125 ASP B CA 1
ATOM 2547 C C . ASP B 1 125 ? 23.484 12.523 -4.121 1 81.06 125 ASP B C 1
ATOM 2549 O O . ASP B 1 125 ? 22.859 12.086 -5.086 1 81.06 125 ASP B O 1
ATOM 2553 N N . LYS B 1 126 ? 24.625 13.047 -4.293 1 80.94 126 LYS B N 1
ATOM 2554 C CA . LYS B 1 126 ? 25.203 13.461 -5.57 1 80.94 126 LYS B CA 1
ATOM 2555 C C . LYS B 1 126 ? 25.5 12.258 -6.457 1 80.94 126 LYS B C 1
ATOM 2557 O O . LYS B 1 126 ? 25.641 12.398 -7.672 1 80.94 126 LYS B O 1
ATOM 2562 N N . ARG B 1 127 ? 25.578 11.156 -5.945 1 83.69 127 ARG B N 1
ATOM 2563 C CA . ARG B 1 127 ? 25.891 9.961 -6.73 1 83.69 127 ARG B CA 1
ATOM 2564 C C . ARG B 1 127 ? 24.734 9.609 -7.668 1 83.69 127 ARG B C 1
ATOM 2566 O O . ARG B 1 127 ? 24.953 8.984 -8.711 1 83.69 127 ARG B O 1
ATOM 2573 N N . LEU B 1 128 ? 23.516 9.977 -7.266 1 81.25 128 LEU B N 1
ATOM 2574 C CA . LEU B 1 128 ? 22.328 9.664 -8.047 1 81.25 128 LEU B CA 1
ATOM 2575 C C . LEU B 1 128 ? 22.281 10.492 -9.328 1 81.25 128 LEU B C 1
ATOM 2577 O O . LEU B 1 128 ? 21.781 10.031 -10.352 1 81.25 128 LEU B O 1
ATOM 2581 N N . ILE B 1 129 ? 22.875 11.656 -9.273 1 78.94 129 ILE B N 1
ATOM 2582 C CA . ILE B 1 129 ? 22.828 12.578 -10.398 1 78.94 129 ILE B CA 1
ATOM 2583 C C . ILE B 1 129 ? 23.672 12.047 -11.547 1 78.94 129 ILE B C 1
ATOM 2585 O O . ILE B 1 129 ? 23.469 12.414 -12.703 1 78.94 129 ILE B O 1
ATOM 2589 N N . LYS B 1 130 ? 24.531 11.203 -11.211 1 83.88 130 LYS B N 1
ATOM 2590 C CA . LYS B 1 130 ? 25.453 10.688 -12.211 1 83.88 130 LYS B CA 1
ATOM 2591 C C . LYS B 1 130 ? 24.828 9.547 -13.016 1 83.88 130 LYS B C 1
ATOM 2593 O O . LYS B 1 130 ? 25.344 9.156 -14.055 1 83.88 130 LYS B O 1
ATOM 2598 N N . ILE B 1 131 ? 23.719 9.062 -12.539 1 85.44 131 ILE B N 1
ATOM 2599 C CA . ILE B 1 131 ? 23.016 7.996 -13.234 1 85.44 131 ILE B CA 1
ATOM 2600 C C . ILE B 1 131 ? 22.109 8.594 -14.312 1 85.44 131 ILE B C 1
ATOM 2602 O O . ILE B 1 131 ? 21.594 9.703 -14.148 1 85.44 131 ILE B O 1
ATOM 2606 N N . ASP B 1 132 ? 22.031 7.875 -15.422 1 86.88 132 ASP B N 1
ATOM 2607 C CA . ASP B 1 132 ? 21.172 8.391 -16.484 1 86.88 132 ASP B CA 1
ATOM 2608 C C . ASP B 1 132 ? 19.719 8.438 -16.031 1 86.88 132 ASP B C 1
ATOM 2610 O O . ASP B 1 132 ? 19.312 7.695 -15.133 1 86.88 132 ASP B O 1
ATOM 2614 N N . LYS B 1 133 ? 18.953 9.234 -16.688 1 88.56 133 LYS B N 1
ATOM 2615 C CA . LYS B 1 133 ? 17.594 9.586 -16.234 1 88.56 133 LYS B CA 1
ATOM 2616 C C . LYS B 1 133 ? 16.688 8.359 -16.234 1 88.56 133 LYS B C 1
ATOM 2618 O O . LYS B 1 133 ? 15.859 8.203 -15.336 1 88.56 133 LYS B O 1
ATOM 2623 N N . GLU B 1 134 ? 16.797 7.562 -17.172 1 89.5 134 GLU B N 1
ATOM 2624 C CA . GLU B 1 134 ? 15.945 6.387 -17.266 1 89.5 134 GLU B CA 1
ATOM 2625 C C . GLU B 1 134 ? 16.172 5.441 -16.094 1 89.5 134 GLU B C 1
ATOM 2627 O O . GLU B 1 134 ? 15.219 4.961 -15.484 1 89.5 134 GLU B O 1
ATOM 2632 N N . ARG B 1 135 ? 17.422 5.23 -15.766 1 87.69 135 ARG B N 1
ATOM 2633 C CA . ARG B 1 135 ? 17.797 4.359 -14.656 1 87.69 135 ARG B CA 1
ATOM 2634 C C . ARG B 1 135 ? 17.453 5.012 -13.32 1 87.69 135 ARG B C 1
ATOM 2636 O O . ARG B 1 135 ? 17.094 4.324 -12.359 1 87.69 135 ARG B O 1
ATOM 2643 N N . GLN B 1 136 ? 17.594 6.266 -13.305 1 87.25 136 GLN B N 1
ATOM 2644 C CA . GLN B 1 136 ? 17.172 6.988 -12.109 1 87.25 136 GLN B CA 1
ATOM 2645 C C . GLN B 1 136 ? 15.68 6.785 -11.836 1 87.25 136 GLN B C 1
ATOM 2647 O O . GLN B 1 136 ? 15.289 6.492 -10.703 1 87.25 136 GLN B O 1
ATOM 2652 N N . ASP B 1 137 ? 14.914 6.918 -12.883 1 88.69 137 ASP B N 1
ATOM 2653 C CA . ASP B 1 137 ? 13.469 6.766 -12.758 1 88.69 137 ASP B CA 1
ATOM 2654 C C . ASP B 1 137 ? 13.102 5.348 -12.32 1 88.69 137 ASP B C 1
ATOM 2656 O O . ASP B 1 137 ? 12.25 5.164 -11.445 1 88.69 137 ASP B O 1
ATOM 2660 N N . GLU B 1 138 ? 13.727 4.422 -12.93 1 89.25 138 GLU B N 1
ATOM 2661 C CA . GLU B 1 138 ? 13.492 3.025 -12.578 1 89.25 138 GLU B CA 1
ATOM 2662 C C . GLU B 1 138 ? 13.797 2.77 -11.102 1 89.25 138 GLU B C 1
ATOM 2664 O O . GLU B 1 138 ? 13.016 2.111 -10.406 1 89.25 138 GLU B O 1
ATOM 2669 N N . LEU B 1 139 ? 14.906 3.301 -10.703 1 88.44 139 LEU B N 1
ATOM 2670 C CA . LEU B 1 139 ? 15.336 3.137 -9.32 1 88.44 139 LEU B CA 1
ATOM 2671 C C . LEU B 1 139 ? 14.352 3.805 -8.367 1 88.44 139 LEU B C 1
ATOM 2673 O O . LEU B 1 139 ? 13.938 3.201 -7.375 1 88.44 139 LEU B O 1
ATOM 2677 N N . LEU B 1 140 ? 13.93 5.004 -8.695 1 89 140 LEU B N 1
ATOM 2678 C CA . LEU B 1 140 ? 13.031 5.762 -7.824 1 89 140 LEU B CA 1
ATOM 2679 C C . LEU B 1 140 ? 11.656 5.109 -7.754 1 89 140 LEU B C 1
ATOM 2681 O O . LEU B 1 140 ? 11.047 5.059 -6.688 1 89 140 LEU B O 1
ATOM 2685 N N . VAL B 1 141 ? 11.18 4.598 -8.859 1 92.06 141 VAL B N 1
ATOM 2686 C CA . VAL B 1 141 ? 9.898 3.9 -8.875 1 92.06 141 VAL B CA 1
ATOM 2687 C C . VAL B 1 141 ? 9.984 2.641 -8.016 1 92.06 141 VAL B C 1
ATOM 2689 O O . VAL B 1 141 ? 9.117 2.398 -7.168 1 92.06 141 VAL B O 1
ATOM 2692 N N . SER B 1 142 ? 11.023 1.857 -8.211 1 92.5 142 SER B N 1
ATOM 2693 C CA . SER B 1 142 ? 11.188 0.618 -7.457 1 92.5 142 SER B CA 1
ATOM 2694 C C . SER B 1 142 ? 11.289 0.889 -5.961 1 92.5 142 SER B C 1
ATOM 2696 O O . SER B 1 142 ? 10.664 0.199 -5.156 1 92.5 142 SER B O 1
ATOM 2698 N N . CYS B 1 143 ? 12.016 1.916 -5.605 1 92.12 143 CYS B N 1
ATOM 2699 C CA . CYS B 1 143 ? 12.195 2.266 -4.199 1 92.12 143 CYS B CA 1
ATOM 2700 C C . CYS B 1 143 ? 10.883 2.764 -3.596 1 92.12 143 CYS B C 1
ATOM 2702 O O . CYS B 1 143 ? 10.531 2.391 -2.475 1 92.12 143 CYS B O 1
ATOM 2704 N N . TRP B 1 144 ? 10.188 3.559 -4.355 1 93.31 144 TRP B N 1
ATOM 2705 C CA . TRP B 1 144 ? 8.906 4.062 -3.861 1 93.31 144 TRP B CA 1
ATOM 2706 C C . TRP B 1 144 ? 7.906 2.926 -3.68 1 93.31 144 TRP B C 1
ATOM 2708 O O . TRP B 1 144 ? 7.219 2.854 -2.658 1 93.31 144 TRP B O 1
ATOM 2718 N N . VAL B 1 145 ? 7.805 2.07 -4.668 1 96.06 145 VAL B N 1
ATOM 2719 C CA . VAL B 1 145 ? 6.875 0.948 -4.598 1 96.06 145 VAL B CA 1
ATOM 2720 C C . VAL B 1 145 ? 7.145 0.134 -3.336 1 96.06 145 VAL B C 1
ATOM 2722 O O . VAL B 1 145 ? 6.211 -0.217 -2.607 1 96.06 145 VAL B O 1
ATOM 2725 N N . PHE B 1 146 ? 8.359 -0.111 -3.064 1 96.12 146 PHE B N 1
ATOM 2726 C CA . PHE B 1 146 ? 8.719 -0.911 -1.899 1 96.12 146 PHE B CA 1
ATOM 2727 C C . PHE B 1 146 ? 8.414 -0.157 -0.61 1 96.12 146 PHE B C 1
ATOM 2729 O O . PHE B 1 146 ? 7.789 -0.701 0.302 1 96.12 146 PHE B O 1
ATOM 2736 N N . ALA B 1 147 ? 8.898 1.094 -0.556 1 96.06 147 ALA B N 1
ATOM 2737 C CA . ALA B 1 147 ? 8.68 1.898 0.644 1 96.06 147 ALA B CA 1
ATOM 2738 C C . ALA B 1 147 ? 7.191 2.074 0.923 1 96.06 147 ALA B C 1
ATOM 2740 O O . ALA B 1 147 ? 6.754 1.986 2.072 1 96.06 147 ALA B O 1
ATOM 2741 N N . HIS B 1 148 ? 6.484 2.361 -0.114 1 96.12 148 HIS B N 1
ATOM 2742 C CA . HIS B 1 148 ? 5.039 2.502 0.022 1 96.12 148 HIS B CA 1
ATOM 2743 C C . HIS B 1 148 ? 4.402 1.21 0.524 1 96.12 148 HIS B C 1
ATOM 2745 O O . HIS B 1 148 ? 3.557 1.236 1.42 1 96.12 148 HIS B O 1
ATOM 2751 N N . GLY B 1 149 ? 4.781 0.087 -0.064 1 96.81 149 GLY B N 1
ATOM 2752 C CA . GLY B 1 149 ? 4.262 -1.2 0.372 1 96.81 149 GLY B CA 1
ATOM 2753 C C . GLY B 1 149 ? 4.535 -1.488 1.836 1 96.81 149 GLY B C 1
ATOM 2754 O O . GLY B 1 149 ? 3.621 -1.828 2.588 1 96.81 149 GLY B O 1
ATOM 2755 N N . LEU B 1 150 ? 5.777 -1.304 2.209 1 97.19 150 LEU B N 1
ATOM 2756 C CA . LEU B 1 150 ? 6.168 -1.547 3.594 1 97.19 150 LEU B CA 1
ATOM 2757 C C . LEU B 1 150 ? 5.41 -0.628 4.543 1 97.19 150 LEU B C 1
ATOM 2759 O O . LEU B 1 150 ? 4.863 -1.083 5.551 1 97.19 150 LEU B O 1
ATOM 2763 N N . SER B 1 151 ? 5.324 0.598 4.176 1 97.19 151 SER B N 1
ATOM 2764 C CA . SER B 1 151 ? 4.719 1.605 5.039 1 97.19 151 SER B CA 1
ATOM 2765 C C . SER B 1 151 ? 3.213 1.393 5.164 1 97.19 151 SER B C 1
ATOM 2767 O O . SER B 1 151 ? 2.648 1.539 6.246 1 97.19 151 SER B O 1
ATOM 2769 N N . THR B 1 152 ? 2.598 1.052 4.07 1 95.56 152 THR B N 1
ATOM 2770 C CA . THR B 1 152 ? 1.161 0.795 4.117 1 95.56 152 THR B CA 1
ATOM 2771 C C . THR B 1 152 ? 0.859 -0.446 4.953 1 95.56 152 THR B C 1
ATOM 2773 O O . THR B 1 152 ? -0.101 -0.462 5.723 1 95.56 152 THR B O 1
ATOM 2776 N N . LEU B 1 153 ? 1.665 -1.466 4.801 1 95.12 153 LEU B N 1
ATOM 2777 C CA . LEU B 1 153 ? 1.474 -2.68 5.59 1 95.12 153 LEU B CA 1
ATOM 2778 C C . LEU B 1 153 ? 1.704 -2.406 7.07 1 95.12 153 LEU B C 1
ATOM 2780 O O . LEU B 1 153 ? 1.046 -3.004 7.926 1 95.12 153 LEU B O 1
ATOM 2784 N N . ILE B 1 154 ? 2.609 -1.528 7.402 1 95.75 154 ILE B N 1
ATOM 2785 C CA . ILE B 1 154 ? 2.826 -1.103 8.781 1 95.75 154 ILE B CA 1
ATOM 2786 C C . ILE B 1 154 ? 1.616 -0.314 9.273 1 95.75 154 ILE B C 1
ATOM 2788 O O . ILE B 1 154 ? 1.07 -0.607 10.336 1 95.75 154 ILE B O 1
ATOM 2792 N N . ALA B 1 155 ? 1.137 0.604 8.508 1 94.5 155 ALA B N 1
ATOM 2793 C CA . ALA B 1 155 ? 0.056 1.501 8.914 1 94.5 155 ALA B CA 1
ATOM 2794 C C . ALA B 1 155 ? -1.252 0.737 9.094 1 94.5 155 ALA B C 1
ATOM 2796 O O . ALA B 1 155 ? -2.039 1.048 9.992 1 94.5 155 ALA B O 1
ATOM 2797 N N . THR B 1 156 ? -1.464 -0.249 8.281 1 92 156 THR B N 1
ATOM 2798 C CA . THR B 1 156 ? -2.729 -0.974 8.336 1 92 156 THR B CA 1
ATOM 2799 C C . THR B 1 156 ? -2.656 -2.113 9.352 1 92 156 THR B C 1
ATOM 2801 O O . THR B 1 156 ? -3.631 -2.842 9.547 1 92 156 THR B O 1
ATOM 2804 N N . GLY B 1 157 ? -1.494 -2.301 9.953 1 92.06 157 GLY B N 1
ATOM 2805 C CA . GLY B 1 157 ? -1.353 -3.246 11.055 1 92.06 157 GLY B CA 1
ATOM 2806 C C . GLY B 1 157 ? -1.051 -4.66 10.586 1 92.06 157 GLY B C 1
ATOM 2807 O O . GLY B 1 157 ? -1.222 -5.617 11.344 1 92.06 157 GLY B O 1
ATOM 2808 N N . PHE B 1 158 ? -0.673 -4.793 9.297 1 92.25 158 PHE B N 1
ATOM 2809 C CA . PHE B 1 158 ? -0.235 -6.105 8.836 1 92.25 158 PHE B CA 1
ATOM 2810 C C . PHE B 1 158 ? 0.982 -6.578 9.625 1 92.25 158 PHE B C 1
ATOM 2812 O O . PHE B 1 158 ? 1.028 -7.719 10.078 1 92.25 158 PHE B O 1
ATOM 2819 N N . PHE B 1 159 ? 1.992 -5.68 9.664 1 92.56 159 PHE B N 1
ATOM 2820 C CA . PHE B 1 159 ? 3.105 -5.93 10.57 1 92.56 159 PHE B CA 1
ATOM 2821 C C . PHE B 1 159 ? 2.795 -5.406 11.969 1 92.56 159 PHE B C 1
ATOM 2823 O O . PHE B 1 159 ? 2.65 -4.195 12.164 1 92.56 159 PHE B O 1
ATOM 2830 N N . LYS B 1 160 ? 2.627 -6.293 12.883 1 86.56 160 LYS B N 1
ATOM 2831 C CA . LYS B 1 160 ? 2.258 -5.91 14.242 1 86.56 160 LYS B CA 1
ATOM 2832 C C . LYS B 1 160 ? 3.459 -5.348 15 1 86.56 160 LYS B C 1
ATOM 2834 O O . LYS B 1 160 ? 4.441 -6.055 15.234 1 86.56 160 LYS B O 1
ATOM 2839 N N . ASN B 1 161 ? 3.438 -4.086 15.352 1 84.81 161 ASN B N 1
ATOM 2840 C CA . ASN B 1 161 ? 4.426 -3.377 16.156 1 84.81 161 ASN B CA 1
ATOM 2841 C C . ASN B 1 161 ? 5.836 -3.561 15.602 1 84.81 161 ASN B C 1
ATOM 2843 O O . ASN B 1 161 ? 6.75 -3.957 16.328 1 84.81 161 ASN B O 1
ATOM 2847 N N . PRO B 1 162 ? 6.023 -3.291 14.328 1 93.25 162 PRO B N 1
ATOM 2848 C CA . PRO B 1 162 ? 7.363 -3.461 13.758 1 93.25 162 PRO B CA 1
ATOM 2849 C C . PRO B 1 162 ? 8.406 -2.564 14.43 1 93.25 162 PRO B C 1
ATOM 2851 O O . PRO B 1 162 ? 8.188 -1.358 14.57 1 93.25 162 PRO B O 1
ATOM 2854 N N . THR B 1 163 ? 9.5 -3.107 14.828 1 96.81 163 THR B N 1
ATOM 2855 C CA . THR B 1 163 ? 10.594 -2.371 15.445 1 96.81 163 THR B CA 1
ATOM 2856 C C . THR B 1 163 ? 11.414 -1.633 14.391 1 96.81 163 THR B C 1
ATOM 2858 O O . THR B 1 163 ? 11.281 -1.902 13.195 1 96.81 163 THR B O 1
ATOM 2861 N N . ASP B 1 164 ? 12.242 -0.698 14.859 1 97.25 164 ASP B N 1
ATOM 2862 C CA . ASP B 1 164 ? 13.172 -0.034 13.953 1 97.25 164 ASP B CA 1
ATOM 2863 C C . ASP B 1 164 ? 14.102 -1.043 13.289 1 97.25 164 ASP B C 1
ATOM 2865 O O . ASP B 1 164 ? 14.461 -0.892 12.117 1 97.25 164 ASP B O 1
ATOM 2869 N N . GLU B 1 165 ? 14.453 -2.049 13.992 1 96 165 GLU B N 1
ATOM 2870 C CA . GLU B 1 165 ? 15.344 -3.082 13.469 1 96 165 GLU B CA 1
ATOM 2871 C C . GLU B 1 165 ? 14.688 -3.846 12.32 1 96 165 GLU B C 1
ATOM 2873 O O . GLU B 1 165 ? 15.328 -4.121 11.305 1 96 165 GLU B O 1
ATOM 2878 N N . PHE B 1 166 ? 13.477 -4.184 12.5 1 96.06 166 PHE B N 1
ATOM 2879 C CA . PHE B 1 166 ? 12.742 -4.867 11.445 1 96.06 166 PHE B CA 1
ATOM 2880 C C . PHE B 1 166 ? 12.664 -4.004 10.188 1 96.06 166 PHE B C 1
ATOM 2882 O O . PHE B 1 166 ? 12.922 -4.48 9.086 1 96.06 166 PHE B O 1
ATOM 2889 N N . ILE B 1 167 ? 12.336 -2.74 10.383 1 97.56 167 ILE B N 1
ATOM 2890 C CA . ILE B 1 167 ? 12.195 -1.803 9.273 1 97.56 167 ILE B CA 1
ATOM 2891 C C . ILE B 1 167 ? 13.531 -1.657 8.547 1 97.56 167 ILE B C 1
ATOM 2893 O O . ILE B 1 167 ? 13.594 -1.75 7.32 1 97.56 167 ILE B O 1
ATOM 2897 N N . GLU B 1 168 ? 14.539 -1.504 9.328 1 96.56 168 GLU B N 1
ATOM 2898 C CA . GLU B 1 168 ? 15.875 -1.36 8.75 1 96.56 168 GLU B CA 1
ATOM 2899 C C . GLU B 1 168 ? 16.266 -2.596 7.945 1 96.56 168 GLU B C 1
ATOM 2901 O O . GLU B 1 168 ? 16.719 -2.48 6.801 1 96.56 168 GLU B O 1
ATOM 2906 N N . LYS B 1 169 ? 16.094 -3.732 8.531 1 94.19 169 LYS B N 1
ATOM 2907 C CA . LYS B 1 169 ? 16.469 -4.984 7.879 1 94.19 169 LYS B CA 1
ATOM 2908 C C . LYS B 1 169 ? 15.695 -5.172 6.574 1 94.19 169 LYS B C 1
ATOM 2910 O O . LYS B 1 169 ? 16.281 -5.547 5.551 1 94.19 169 LYS B O 1
ATOM 2915 N N . THR B 1 170 ? 14.43 -4.883 6.59 1 94.69 170 THR B N 1
ATOM 2916 C CA . THR B 1 170 ? 13.578 -5.051 5.422 1 94.69 170 THR B CA 1
ATOM 2917 C C . THR B 1 170 ? 14 -4.105 4.301 1 94.69 170 THR B C 1
ATOM 2919 O O . THR B 1 170 ? 14.047 -4.5 3.133 1 94.69 170 THR B O 1
ATOM 2922 N N . LEU B 1 171 ? 14.328 -2.904 4.668 1 95.44 171 LEU B N 1
ATOM 2923 C CA . LEU B 1 171 ? 14.727 -1.909 3.678 1 95.44 171 LEU B CA 1
ATOM 2924 C C . LEU B 1 171 ? 16.109 -2.215 3.123 1 95.44 171 LEU B C 1
ATOM 2926 O O . LEU B 1 171 ? 16.406 -1.913 1.964 1 95.44 171 LEU B O 1
ATOM 2930 N N . ARG B 1 172 ? 16.953 -2.818 3.891 1 90.69 172 ARG B N 1
ATOM 2931 C CA . ARG B 1 172 ? 18.312 -3.146 3.469 1 90.69 172 ARG B CA 1
ATOM 2932 C C . ARG B 1 172 ? 18.312 -4.266 2.436 1 90.69 172 ARG B C 1
ATOM 2934 O O . ARG B 1 172 ? 19.094 -4.242 1.483 1 90.69 172 ARG B O 1
ATOM 2941 N N . VAL B 1 173 ? 17.422 -5.168 2.574 1 86.06 173 VAL B N 1
ATOM 2942 C CA . VAL B 1 173 ? 17.406 -6.387 1.769 1 86.06 173 VAL B CA 1
ATOM 2943 C C . VAL B 1 173 ? 17.016 -6.051 0.333 1 86.06 173 VAL B C 1
ATOM 2945 O O . VAL B 1 173 ? 17.531 -6.641 -0.616 1 86.06 173 VAL B O 1
ATOM 2948 N N . THR B 1 174 ? 16.172 -5.051 0.176 1 87 174 THR B N 1
ATOM 2949 C CA . THR B 1 174 ? 15.648 -4.883 -1.172 1 87 174 THR B CA 1
ATOM 2950 C C . THR B 1 174 ? 15.922 -3.475 -1.691 1 87 174 THR B C 1
ATOM 2952 O O . THR B 1 174 ? 16.859 -3.271 -2.475 1 87 174 THR B O 1
ATOM 2955 N N . PRO B 1 175 ? 15.312 -2.482 -1.182 1 80.69 175 PRO B N 1
ATOM 2956 C CA . PRO B 1 175 ? 15.484 -1.188 -1.845 1 80.69 175 PRO B CA 1
ATOM 2957 C C . PRO B 1 175 ? 16.891 -0.61 -1.656 1 80.69 175 PRO B C 1
ATOM 2959 O O . PRO B 1 175 ? 17.453 -0.03 -2.588 1 80.69 175 PRO B O 1
ATOM 2962 N N . ALA B 1 176 ? 17.406 -0.769 -0.527 1 79.38 176 ALA B N 1
ATOM 2963 C CA . ALA B 1 176 ? 18.75 -0.24 -0.31 1 79.38 176 ALA B CA 1
ATOM 2964 C C . ALA B 1 176 ? 19.781 -0.99 -1.153 1 79.38 176 ALA B C 1
ATOM 2966 O O . ALA B 1 176 ? 20.703 -0.382 -1.716 1 79.38 176 ALA B O 1
ATOM 2967 N N . LYS B 1 177 ? 19.594 -2.314 -1.172 1 80 177 LYS B N 1
ATOM 2968 C CA . LYS B 1 177 ? 20.469 -3.117 -2.012 1 80 177 LYS B CA 1
ATOM 2969 C C . LYS B 1 177 ? 20.359 -2.703 -3.477 1 80 177 LYS B C 1
ATOM 2971 O O . LYS B 1 177 ? 21.375 -2.553 -4.16 1 80 177 LYS B O 1
ATOM 2976 N N . LEU B 1 178 ? 19.203 -2.494 -3.951 1 82.31 178 LEU B N 1
ATOM 2977 C CA . LEU B 1 178 ? 18.984 -2.053 -5.324 1 82.31 178 LEU B CA 1
ATOM 2978 C C . LEU B 1 178 ? 19.625 -0.691 -5.566 1 82.31 178 LEU B C 1
ATOM 2980 O O . LEU B 1 178 ? 20.312 -0.494 -6.574 1 82.31 178 LEU B O 1
ATOM 2984 N N . PHE B 1 179 ? 19.453 0.231 -4.656 1 79.75 179 PHE B N 1
ATOM 2985 C CA . PHE B 1 179 ? 19.984 1.579 -4.762 1 79.75 179 PHE B CA 1
ATOM 2986 C C . PHE B 1 179 ? 21.516 1.541 -4.883 1 79.75 179 PHE B C 1
ATOM 2988 O O . PHE B 1 179 ? 22.078 2.131 -5.805 1 79.75 179 PHE B O 1
ATOM 2995 N N . TYR B 1 180 ? 22.141 0.753 -4.059 1 77.62 180 TYR B N 1
ATOM 2996 C CA . TYR B 1 180 ? 23.609 0.71 -4.047 1 77.62 180 TYR B CA 1
ATOM 2997 C C . TYR B 1 180 ? 24.141 -0.033 -5.266 1 77.62 180 TYR B C 1
ATOM 2999 O O . TYR B 1 180 ? 25.203 0.306 -5.793 1 77.62 180 TYR B O 1
ATOM 3007 N N . GLU B 1 181 ? 23.406 -0.971 -5.73 1 79.81 181 GLU B N 1
ATOM 3008 C CA . GLU B 1 181 ? 23.781 -1.648 -6.969 1 79.81 181 GLU B CA 1
ATOM 3009 C C . GLU B 1 181 ? 23.734 -0.692 -8.156 1 79.81 181 GLU B C 1
ATOM 3011 O O . GLU B 1 181 ? 24.625 -0.723 -9.016 1 79.81 181 GLU B O 1
ATOM 3016 N N . TYR B 1 182 ? 22.766 0.103 -8.18 1 76.94 182 TYR B N 1
ATOM 3017 C CA . TYR B 1 182 ? 22.641 1.065 -9.266 1 76.94 182 TYR B CA 1
ATOM 3018 C C . TYR B 1 182 ? 23.734 2.117 -9.203 1 76.94 182 TYR B C 1
ATOM 3020 O O . TYR B 1 182 ? 24.344 2.463 -10.219 1 76.94 182 TYR B O 1
ATOM 3028 N N . ILE B 1 183 ? 24.016 2.545 -8.023 1 78.06 183 ILE B N 1
ATOM 3029 C CA . ILE B 1 183 ? 25.062 3.545 -7.855 1 78.06 183 ILE B CA 1
ATOM 3030 C C . ILE B 1 183 ? 26.406 2.955 -8.266 1 78.06 183 ILE B C 1
ATOM 3032 O O . ILE B 1 183 ? 27.188 3.596 -8.984 1 78.06 183 ILE B O 1
ATOM 3036 N N . GLU B 1 184 ? 26.703 1.766 -7.887 1 81.06 184 GLU B N 1
ATOM 3037 C CA . GLU B 1 184 ? 27.969 1.112 -8.188 1 81.06 184 GLU B CA 1
ATOM 3038 C C . GLU B 1 184 ? 28.094 0.829 -9.688 1 81.06 184 GLU B C 1
ATOM 3040 O O . GLU B 1 184 ? 29.172 1.017 -10.266 1 81.06 184 GLU B O 1
ATOM 3045 N N . LYS B 1 185 ? 27.016 0.534 -10.297 1 81.31 185 LYS B N 1
ATOM 3046 C CA . LYS B 1 185 ? 27.062 0.091 -11.688 1 81.31 185 LYS B CA 1
ATOM 3047 C C . LYS B 1 185 ? 26.938 1.272 -12.648 1 81.31 185 LYS B C 1
ATOM 3049 O O . LYS B 1 185 ? 27.547 1.271 -13.719 1 81.31 185 LYS B O 1
ATOM 3054 N N . TYR B 1 186 ? 26.25 2.297 -12.25 1 77.12 186 TYR B N 1
ATOM 3055 C CA . TYR B 1 186 ? 25.859 3.264 -13.266 1 77.12 186 TYR B CA 1
ATOM 3056 C C . TYR B 1 186 ? 26.344 4.664 -12.906 1 77.12 186 TYR B C 1
ATOM 3058 O O . TYR B 1 186 ? 26.203 5.598 -13.703 1 77.12 186 TYR B O 1
ATOM 3066 N N . SER B 1 187 ? 26.734 4.879 -11.703 1 70 187 SER B N 1
ATOM 3067 C CA . SER B 1 187 ? 27.203 6.211 -11.32 1 70 187 SER B CA 1
ATOM 3068 C C . SER B 1 187 ? 28.641 6.438 -11.727 1 70 187 SER B C 1
ATOM 3070 O O . SER B 1 187 ? 29.344 7.246 -11.125 1 70 187 SER B O 1
ATOM 3072 N N . LYS B 1 188 ? 29.156 5.738 -12.781 1 64.38 188 LYS B N 1
ATOM 3073 C CA . LYS B 1 188 ? 30.516 5.992 -13.258 1 64.38 188 LYS B CA 1
ATOM 3074 C C . LYS B 1 188 ? 30.578 7.277 -14.07 1 64.38 188 LYS B C 1
ATOM 3076 O O . LYS B 1 188 ? 29.594 7.656 -14.727 1 64.38 188 LYS B O 1
#

Organism: Fusobacterium vincentii (NCBI:txid155615)

Sequence (376 aa):
MPKKVLFSKELIIEKAFELFKEEGIESISARNVGKILDASPAPIYKSIGSMKNLKKELIKKAKDLFIEYLSKRRTGIKFLDIGMGISIFAREEKQLFLQVFSKDNIEGSLIDEFLNLIREEIKKDKRLIKIDKERQDELLVSCWVFAHGLSTLIATGFFKNPTDEFIEKTLRVTPAKLFYEYIEKYSKMPKKVLFSKELIIEKAFELFKEEGIESISARNVGKILDASPAPIYKSIGSMKNLKKELIKKAKDLFIEYLSKRRTGIKFLDIGMGISIFAREEKQLFLQVFSKDNIEGSLIDEFLNLIREEIKKDKRLIKIDKERQDELLVSCWVFAHGLSTLIATGFFKNPTDEFIEKTLRVTPAKLFYEYIEKYSK

pLDDT: mean 89.9, std 10.2, range [41.41, 98.5]

InterPro domains:
  IPR009057 Homedomain-like superfamily [SSF46689] (8-71)

Foldseek 3Di:
DPDLPQDAPVNLLVQVLVVCLAPNLVCQDLVNSCVSVVHHSVSVCVRQVDSVSSSVVSLVVLLVVLLCLLCDDDPPPNLLSNLLSLQVCCQPSVSNNCNQQVDDADVRVSVVVNVVSSVVSVVVPVLLVLADPVVSVVLSVQLCVQSSVNNNCNSVCVPPPDDSVNSSVSCVVPSVVSVVVRSVPGSD/DPDLPQDAPVNLLVQVLVVCLAPNLVQQDLVNSCVSVVHHSVSVCVRQVDSVSSSVVSLVVLLVVLLCLLVDDDPPPNLLSNLLSLQVCCQPSVSNNCNQQVDDADVRPSVVVNVVSSVVSVVVPVLLVLADPVVSVVLSVQLCVQSSVNNNCNSVCVPPPDDSVNSSVSCVVPSVVSVVVRSVPGSD